Protein AF-A0A5N5JIX8-F1 (afdb_monomer)

Solvent-accessible surface area (backbone atoms only — not comparable to full-atom values): 19924 Å² total; per-residue (Å²): 133,85,75,79,60,57,42,35,39,54,63,56,72,70,54,84,68,95,42,74,67,56,50,50,50,21,52,45,36,28,36,43,41,48,26,50,55,55,33,51,27,63,76,64,30,58,65,89,82,63,55,64,84,77,45,63,86,54,27,51,76,60,56,70,36,51,67,62,54,46,55,49,38,49,72,60,37,59,76,88,52,32,64,57,42,51,52,37,61,70,44,38,70,61,28,68,69,35,56,37,15,72,34,55,67,56,73,47,51,73,30,33,20,16,33,61,75,78,65,93,82,66,90,84,59,80,46,41,83,90,76,71,42,42,35,33,23,63,56,48,74,52,72,62,84,57,44,37,35,35,36,49,31,26,70,51,31,42,54,62,56,69,35,31,47,75,47,76,44,80,36,83,87,78,72,41,79,44,69,44,76,44,68,44,96,57,29,70,60,45,52,52,48,24,52,53,42,33,28,67,65,38,55,65,49,67,74,32,67,66,62,36,48,40,32,50,42,19,18,52,46,25,42,45,65,64,39,40,34,35,80,55,97,89,40,79,77,50,58,35,44,89,88,75,38,53,64,35,54,50,44,47,39,38,74,76,70,69,42,63,96,71,73,65,74,75,73,73,79,82,84,86,87,89,81,91,83,88,83,88,84,89,84,83,89,81,89,81,87,85,85,90,86,80,87,79,85,90,88,90,83,86,89,80,92,77,94,72,91,75,81,76,83,72,54,71,73,62,53,50,68,59,49,60,73,67,70,72,77,122

Nearest PDB structures (foldseek):
  8ahd-assembly2_B  TM=5.707E-01  e=5.547E-04  Corallococcus coralloides
  8ahd-assembly1_A  TM=5.939E-01  e=1.062E-03  Corallococcus coralloides
  8bqs-assembly1_Dc  TM=1.608E-01  e=2.445E+00  Tetrahymena thermophila SB210

Foldseek 3Di:
DDDQDFAFLVVQVPDDDPDPVLVVVLLLQLLLLVLLVLLVQVVVFDDPPPPCVPPVPACPDCNVCLLVLLVQLCVAPDPVCNVLSVVLNVLVVVQQVATWGKAQQDLDRRQWGWHHADPPPDPDDQADPVVRHHGNHTRDGDDSVRIGTGRRLLNCLSLLCSQWDWDWDQDPVVRDIDIETDGDPCSVVSVVSSVVSNCVSPVCLVVDVVNVVSSPSSNSSNLCQVLQFDDDPNDRDHGDDPPPSPHSVQSNCCSVPVDRPPPPPPVPPPPDDDDDDDDDDDDDDDDDDDDDDDDDDDDDDDDDDDDDDDDPPDDPVVVVVVVVVVPPPD

Mean predicted aligned error: 13.38 Å

pLDDT: mean 76.95, std 25.5, range [24.89, 98.56]

Sequence (330 aa):
MSLTPGIPLTTFRLIPPRSAGEVHLQRANLMRDFARFLAVGWENRLPAGVDVLSDLPFRGKLGSSLRQRLEKMRDELPVRFKPVVLDVLKSLPEIEALPWVLTHGDFVSDNIMVEPPLPSSSSESYRNRSTGHWPGSLRGLIDWAESEYLPFGICLYGAEELLGQTVRTWDPTAKEEKSRFAYYPSAGDLRRLFWHEMEVAVPPLARDKELRGTVEQARLLGILLWHGFAFDDGAIDRVVEEGRDRDEVQRLDMFLFGTDERGTDERGMTERGMTGSGGGGGGEKGVGDGAKGKGKEKAAVDVSEKGKGKEREVSKGQKFLRRMSSMISL

Radius of gyration: 26.9 Å; Cα contacts (8 Å, |Δi|>4): 378; chains: 1; bounding box: 50×88×74 Å

Structure (mmCIF, N/CA/C/O backbone):
data_AF-A0A5N5JIX8-F1
#
_entry.id   AF-A0A5N5JIX8-F1
#
loop_
_atom_site.group_PDB
_atom_site.id
_atom_site.type_symbol
_atom_site.label_atom_id
_atom_site.label_alt_id
_atom_site.label_comp_id
_atom_site.label_asym_id
_atom_site.label_entity_id
_atom_site.label_seq_id
_atom_site.pdbx_PDB_ins_code
_atom_site.Cartn_x
_atom_site.Cartn_y
_atom_site.Cartn_z
_atom_site.occupancy
_atom_site.B_iso_or_equiv
_atom_site.auth_seq_id
_atom_site.auth_comp_id
_atom_site.auth_asym_id
_atom_site.auth_atom_id
_atom_site.pdbx_PDB_model_num
ATOM 1 N N . MET A 1 1 ? 2.750 25.466 -17.372 1.00 43.12 1 MET A N 1
ATOM 2 C CA . MET A 1 1 ? 2.389 24.310 -16.526 1.00 43.12 1 MET A CA 1
ATOM 3 C C . MET A 1 1 ? 3.323 23.169 -16.885 1.00 43.12 1 MET A C 1
ATOM 5 O O . MET A 1 1 ? 3.360 22.789 -18.047 1.00 43.12 1 MET A O 1
ATOM 9 N N . SER A 1 2 ? 4.1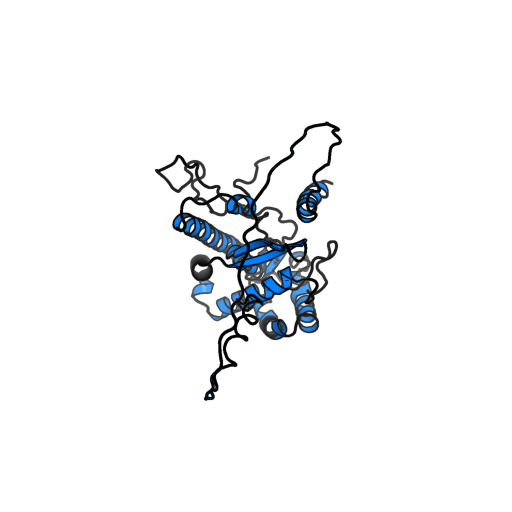46 22.709 -15.943 1.00 49.34 2 SER A N 1
ATOM 10 C CA . SER A 1 2 ? 5.001 21.534 -16.148 1.00 49.34 2 SER A CA 1
ATOM 11 C C . SER A 1 2 ? 4.127 20.291 -16.020 1.00 49.34 2 SER A C 1
ATOM 13 O O . SER A 1 2 ? 3.509 20.109 -14.977 1.00 49.34 2 SER A O 1
ATOM 15 N N . LEU A 1 3 ? 4.046 19.463 -17.062 1.00 70.69 3 LEU A N 1
ATOM 16 C CA . LEU A 1 3 ? 3.422 18.142 -16.957 1.00 70.69 3 LEU A CA 1
ATOM 17 C C . LEU A 1 3 ? 4.255 17.279 -15.999 1.00 70.69 3 LEU A C 1
ATOM 19 O O . LEU A 1 3 ? 5.487 17.341 -16.037 1.00 70.69 3 LEU A O 1
ATOM 23 N N . THR A 1 4 ? 3.602 16.484 -15.151 1.00 73.56 4 THR A N 1
ATOM 24 C CA . THR A 1 4 ? 4.296 15.470 -14.346 1.00 73.56 4 THR A CA 1
ATOM 25 C C . THR A 1 4 ? 4.996 14.495 -15.300 1.00 73.56 4 THR A C 1
ATOM 27 O O . THR A 1 4 ? 4.340 13.960 -16.197 1.00 73.56 4 THR A O 1
ATOM 30 N N . PRO A 1 5 ? 6.318 14.283 -15.177 1.00 84.31 5 PRO A N 1
ATOM 31 C CA . PRO A 1 5 ? 7.051 13.411 -16.084 1.00 84.31 5 PRO A CA 1
ATOM 32 C C . PRO A 1 5 ? 6.629 11.944 -15.922 1.00 84.31 5 PRO A C 1
ATOM 34 O O . PRO A 1 5 ? 6.294 11.498 -14.826 1.00 84.31 5 PRO A O 1
ATOM 37 N N . GLY A 1 6 ? 6.721 11.180 -17.012 1.00 90.75 6 GLY A N 1
ATOM 38 C CA . GLY A 1 6 ? 6.399 9.751 -17.050 1.00 90.75 6 GLY A CA 1
ATOM 39 C C . GLY A 1 6 ? 5.079 9.440 -17.756 1.00 90.75 6 GLY A C 1
ATOM 40 O O . GLY A 1 6 ? 4.428 10.320 -18.317 1.00 90.75 6 GLY A O 1
ATOM 41 N N . ILE A 1 7 ? 4.705 8.162 -17.744 1.00 94.00 7 ILE A N 1
ATOM 42 C CA . ILE A 1 7 ? 3.415 7.656 -18.231 1.00 94.00 7 ILE A CA 1
ATOM 43 C C . ILE A 1 7 ? 2.685 6.916 -17.100 1.00 94.00 7 ILE A C 1
ATOM 45 O O . ILE A 1 7 ? 3.364 6.371 -16.228 1.00 94.00 7 ILE A O 1
ATOM 49 N N . PRO A 1 8 ? 1.340 6.846 -17.101 1.00 95.19 8 PRO A N 1
ATOM 50 C CA . PRO A 1 8 ? 0.607 6.066 -16.105 1.00 95.19 8 PRO A CA 1
ATOM 51 C C . PRO A 1 8 ? 1.021 4.590 -16.119 1.00 95.19 8 PRO A C 1
ATOM 53 O O . PRO A 1 8 ? 1.258 4.015 -17.189 1.00 95.19 8 PRO A O 1
ATOM 56 N N . LEU A 1 9 ? 1.069 3.948 -14.952 1.00 95.19 9 LEU A N 1
ATOM 57 C CA . LEU A 1 9 ? 1.463 2.545 -14.812 1.00 95.19 9 LEU A CA 1
ATOM 58 C C . LEU A 1 9 ? 0.516 1.610 -15.576 1.00 95.19 9 LEU A C 1
ATOM 60 O O . LEU A 1 9 ? 0.966 0.606 -16.130 1.00 95.19 9 LEU A O 1
ATOM 64 N N . THR A 1 10 ? -0.771 1.945 -15.679 1.00 93.00 10 THR A N 1
ATOM 65 C CA . THR A 1 10 ? -1.717 1.236 -16.560 1.00 93.00 10 THR A CA 1
ATOM 66 C C . THR A 1 10 ? -1.258 1.235 -18.012 1.00 93.00 10 THR A C 1
ATOM 68 O O . THR A 1 10 ? -1.217 0.180 -18.639 1.00 93.00 10 THR A O 1
ATOM 71 N N . THR A 1 11 ? -0.847 2.392 -18.533 1.00 93.38 11 THR A N 1
ATOM 72 C CA . THR A 1 11 ? -0.326 2.524 -19.900 1.00 93.38 11 THR A CA 1
ATOM 73 C C . THR A 1 11 ? 0.989 1.769 -20.051 1.00 93.38 11 THR A C 1
ATOM 75 O O . THR A 1 11 ? 1.169 1.038 -21.022 1.00 93.38 11 THR A O 1
ATOM 78 N N . PHE A 1 12 ? 1.888 1.886 -19.072 1.00 93.25 12 PHE A N 1
ATOM 79 C CA . PHE A 1 12 ? 3.166 1.177 -19.066 1.00 93.25 12 PHE A CA 1
ATOM 80 C C . PHE A 1 12 ? 2.988 -0.347 -19.145 1.00 93.25 12 PHE A C 1
ATOM 82 O O . PHE A 1 12 ? 3.655 -1.003 -19.941 1.00 93.25 12 PHE A O 1
ATOM 89 N N . ARG A 1 13 ? 2.047 -0.911 -18.377 1.00 91.69 13 ARG A N 1
ATOM 90 C CA . ARG A 1 13 ? 1.748 -2.356 -18.345 1.00 91.69 13 ARG A CA 1
ATOM 91 C C . ARG A 1 13 ? 1.199 -2.903 -19.670 1.00 91.69 13 ARG A C 1
ATOM 93 O O . ARG A 1 13 ? 1.273 -4.109 -19.890 1.00 91.69 13 ARG A O 1
ATOM 100 N N . LEU A 1 14 ? 0.666 -2.049 -20.548 1.00 90.56 14 LEU A N 1
ATOM 101 C CA . LEU A 1 14 ? 0.189 -2.445 -21.879 1.00 90.56 14 LEU A CA 1
ATOM 102 C C . LEU A 1 14 ? 1.313 -2.550 -22.916 1.00 90.56 14 LEU A C 1
ATOM 104 O O . LEU A 1 14 ? 1.092 -3.111 -23.989 1.00 90.56 14 LEU A O 1
ATOM 108 N N . ILE A 1 15 ? 2.502 -2.016 -22.626 1.00 89.31 15 ILE A N 1
ATOM 109 C CA . ILE A 1 15 ? 3.629 -2.051 -23.557 1.00 89.31 15 ILE A CA 1
ATOM 110 C C . ILE A 1 15 ? 4.271 -3.444 -23.494 1.00 89.31 15 ILE A C 1
ATOM 112 O O . ILE A 1 15 ? 4.740 -3.846 -22.426 1.00 89.31 15 ILE A O 1
ATOM 116 N N . PRO A 1 16 ? 4.327 -4.196 -24.612 1.00 84.94 16 PRO A N 1
ATOM 117 C CA . PRO A 1 16 ? 4.932 -5.517 -24.614 1.00 84.94 16 PRO A CA 1
ATOM 118 C C . PRO A 1 16 ? 6.423 -5.440 -24.254 1.00 84.94 16 PRO A C 1
ATOM 120 O O . PRO A 1 16 ? 7.170 -4.689 -24.888 1.00 84.94 16 PRO A O 1
ATOM 123 N N . PRO A 1 17 ? 6.880 -6.218 -23.265 1.00 83.50 17 PRO A N 1
ATOM 124 C CA . PRO A 1 17 ? 8.290 -6.279 -22.910 1.00 83.50 17 PRO A CA 1
ATOM 125 C C . PRO A 1 17 ? 9.087 -7.065 -23.954 1.00 83.50 17 PRO A C 1
ATOM 127 O O . PRO A 1 17 ? 8.549 -7.953 -24.617 1.00 83.50 17 PRO A O 1
ATOM 130 N N . ARG A 1 18 ? 10.396 -6.813 -24.063 1.00 84.12 18 ARG A N 1
ATOM 131 C CA . ARG A 1 18 ? 11.271 -7.552 -24.992 1.00 84.12 18 ARG A CA 1
ATOM 132 C C . ARG A 1 18 ? 11.660 -8.921 -24.444 1.00 84.12 18 ARG A C 1
ATOM 134 O O . ARG A 1 18 ? 11.955 -9.833 -25.209 1.00 84.12 18 ARG A O 1
ATOM 141 N N . SER A 1 19 ? 11.704 -9.064 -23.120 1.00 87.25 19 SER A N 1
ATOM 142 C CA . SER A 1 19 ? 12.045 -10.320 -22.449 1.00 87.25 19 SER A CA 1
ATOM 143 C C . SER A 1 19 ? 11.433 -10.409 -21.052 1.00 87.25 19 SER A C 1
ATOM 145 O O . SER A 1 19 ? 11.118 -9.396 -20.429 1.00 87.25 19 SER A O 1
ATOM 147 N N . ALA A 1 20 ? 11.335 -11.627 -20.514 1.00 87.44 20 ALA A N 1
ATOM 148 C CA . ALA A 1 20 ? 10.921 -11.841 -19.127 1.00 87.44 20 ALA A CA 1
ATOM 149 C C . ALA A 1 20 ? 11.869 -11.164 -18.114 1.00 87.44 20 ALA A C 1
ATOM 151 O O . ALA A 1 20 ? 11.413 -10.648 -17.094 1.00 87.44 20 ALA A O 1
ATOM 152 N N . GLY A 1 21 ? 13.174 -11.120 -18.412 1.00 88.00 21 GLY A N 1
ATOM 153 C CA . GLY A 1 21 ? 14.167 -10.447 -17.568 1.00 88.00 21 GLY A CA 1
ATOM 154 C C . GLY A 1 21 ? 13.956 -8.934 -17.502 1.00 88.00 21 GLY A C 1
ATOM 155 O O . GLY A 1 21 ? 14.057 -8.345 -16.428 1.00 88.00 21 GLY A O 1
ATOM 156 N N . GLU A 1 22 ? 13.583 -8.312 -18.622 1.00 89.25 22 GLU A N 1
ATOM 157 C CA . GLU A 1 22 ? 13.253 -6.885 -18.666 1.00 89.25 22 GLU A CA 1
ATOM 158 C C . GLU A 1 22 ? 12.024 -6.567 -17.805 1.00 89.25 22 GLU A C 1
ATOM 160 O O . GLU A 1 22 ? 12.074 -5.646 -16.992 1.00 89.25 22 GLU A O 1
ATOM 165 N N . VAL A 1 23 ? 10.955 -7.365 -17.912 1.00 91.12 23 VAL A N 1
ATOM 166 C CA . VAL A 1 23 ? 9.754 -7.210 -17.068 1.00 91.12 23 VAL A CA 1
ATOM 167 C C . VAL A 1 23 ? 10.109 -7.276 -15.593 1.00 91.12 23 VAL A C 1
ATOM 169 O O . VAL A 1 23 ? 9.644 -6.463 -14.794 1.00 91.12 23 VAL A O 1
ATOM 172 N N . HIS A 1 24 ? 10.910 -8.276 -15.223 1.00 92.44 24 HIS A N 1
ATOM 173 C CA . HIS A 1 24 ? 11.313 -8.465 -13.842 1.00 92.44 24 HIS A CA 1
ATOM 174 C C . HIS A 1 24 ? 12.096 -7.251 -13.332 1.00 92.44 24 HIS A C 1
ATOM 176 O O . HIS A 1 24 ? 11.783 -6.735 -12.261 1.00 92.44 24 HIS A O 1
ATOM 182 N N . LEU A 1 25 ? 13.049 -6.743 -14.121 1.00 93.19 25 LEU A N 1
ATOM 183 C CA . LEU A 1 25 ? 13.835 -5.564 -13.766 1.00 93.19 25 LEU A CA 1
ATOM 184 C C . LEU A 1 25 ? 12.969 -4.304 -13.624 1.00 93.19 25 LEU A C 1
ATOM 186 O O . LEU A 1 25 ? 13.120 -3.577 -12.647 1.00 93.19 25 LEU A O 1
ATOM 190 N N . GLN A 1 26 ? 12.040 -4.065 -14.552 1.00 94.25 26 GLN A N 1
ATOM 191 C CA . GLN A 1 26 ? 11.126 -2.917 -14.508 1.00 94.25 26 GLN A CA 1
ATOM 192 C C . GLN A 1 26 ? 10.249 -2.939 -13.250 1.00 94.25 26 GLN A C 1
ATOM 194 O O . GLN A 1 26 ? 10.131 -1.932 -12.555 1.00 94.25 26 GLN A O 1
ATOM 199 N N . ARG A 1 27 ? 9.679 -4.103 -12.912 1.00 95.94 27 ARG A N 1
ATOM 200 C CA . ARG A 1 27 ? 8.894 -4.281 -11.679 1.00 95.94 27 ARG A CA 1
ATOM 201 C C . ARG A 1 27 ? 9.756 -4.115 -10.432 1.00 95.94 27 ARG A C 1
ATOM 203 O O . ARG A 1 27 ? 9.321 -3.487 -9.475 1.00 95.94 27 ARG A O 1
ATOM 210 N N . ALA A 1 28 ? 10.977 -4.645 -10.446 1.00 97.00 28 ALA A N 1
ATOM 211 C CA . ALA A 1 28 ? 11.914 -4.480 -9.344 1.00 97.00 28 ALA A CA 1
ATOM 212 C C . ALA A 1 28 ? 12.257 -3.000 -9.122 1.00 97.00 28 ALA A C 1
ATOM 214 O O . ALA A 1 28 ? 12.235 -2.550 -7.983 1.00 97.00 28 ALA A O 1
ATOM 215 N N . ASN A 1 29 ? 12.515 -2.230 -10.184 1.00 96.81 29 ASN A N 1
ATOM 216 C CA . ASN A 1 29 ? 12.755 -0.787 -10.087 1.00 96.81 29 ASN A CA 1
ATOM 217 C C . ASN A 1 29 ? 11.570 -0.063 -9.445 1.00 96.81 29 ASN A C 1
ATOM 219 O O . ASN A 1 29 ? 11.773 0.693 -8.499 1.00 96.81 29 ASN A O 1
ATOM 223 N N . LEU A 1 30 ? 10.346 -0.365 -9.888 1.00 97.31 30 LEU A N 1
ATOM 224 C CA . LEU A 1 30 ? 9.138 0.217 -9.311 1.00 97.31 30 LEU A CA 1
ATOM 225 C C . LEU A 1 30 ? 9.009 -0.087 -7.813 1.00 97.31 30 LEU A C 1
ATOM 227 O O . LEU A 1 30 ? 8.756 0.824 -7.032 1.00 97.31 30 LEU A O 1
ATOM 231 N N . MET A 1 31 ? 9.230 -1.339 -7.396 1.00 98.12 31 MET A N 1
ATOM 232 C CA . MET A 1 31 ? 9.151 -1.717 -5.978 1.00 98.12 31 MET A CA 1
ATOM 233 C C . MET A 1 31 ? 10.219 -1.027 -5.122 1.00 98.12 31 MET A C 1
ATOM 235 O O . MET A 1 31 ? 9.914 -0.605 -4.007 1.00 98.12 31 MET A O 1
ATOM 239 N N . ARG A 1 32 ? 11.455 -0.885 -5.629 1.00 98.31 32 ARG A N 1
ATOM 240 C CA . ARG A 1 32 ? 12.526 -0.153 -4.927 1.00 98.31 32 ARG A CA 1
ATOM 241 C C . ARG A 1 32 ? 12.172 1.318 -4.767 1.00 98.31 32 ARG A C 1
ATOM 243 O O . ARG A 1 32 ? 12.284 1.868 -3.675 1.00 98.31 32 ARG A O 1
ATOM 250 N N . ASP A 1 33 ? 11.744 1.952 -5.854 1.00 97.94 33 ASP A N 1
ATOM 251 C CA . ASP A 1 33 ? 11.425 3.375 -5.844 1.00 97.94 33 ASP A CA 1
ATOM 252 C C . ASP A 1 33 ? 10.177 3.654 -4.993 1.00 97.94 33 ASP A C 1
ATOM 254 O O . ASP A 1 33 ? 10.137 4.660 -4.289 1.00 97.94 33 ASP A O 1
ATOM 258 N N . PHE A 1 34 ? 9.203 2.738 -4.968 1.00 97.81 34 PHE A N 1
ATOM 259 C CA . PHE A 1 34 ? 8.038 2.828 -4.089 1.00 97.81 34 PHE A CA 1
ATOM 260 C C . PHE A 1 34 ? 8.409 2.711 -2.602 1.00 97.81 34 PHE A C 1
ATOM 262 O O . PHE A 1 34 ? 7.959 3.525 -1.798 1.00 97.81 34 PHE A O 1
ATOM 269 N N . ALA A 1 35 ? 9.282 1.766 -2.232 1.00 98.25 35 ALA A N 1
ATOM 270 C CA . ALA A 1 35 ? 9.805 1.667 -0.866 1.00 98.25 35 ALA A CA 1
ATOM 271 C C . ALA A 1 35 ? 10.506 2.966 -0.432 1.00 98.25 35 ALA A C 1
ATOM 273 O O . ALA A 1 35 ? 10.236 3.512 0.637 1.00 98.25 35 ALA A O 1
ATOM 274 N N . ARG A 1 36 ? 11.361 3.518 -1.299 1.00 97.69 36 ARG A N 1
ATOM 275 C CA . ARG A 1 36 ? 12.060 4.786 -1.037 1.00 97.69 36 ARG A CA 1
ATOM 276 C C . ARG A 1 36 ? 11.097 5.960 -0.919 1.00 97.69 36 ARG A C 1
ATOM 278 O O . ARG A 1 36 ? 11.266 6.787 -0.033 1.00 97.69 36 ARG A O 1
ATOM 285 N N . PHE A 1 37 ? 10.075 6.016 -1.768 1.00 96.62 37 PHE A N 1
ATOM 286 C CA . PHE A 1 37 ? 9.024 7.025 -1.676 1.00 96.62 37 PHE A CA 1
ATOM 287 C C . PHE A 1 37 ? 8.307 6.974 -0.316 1.00 96.62 37 PHE A C 1
ATOM 289 O O . PHE A 1 37 ? 8.151 8.006 0.332 1.00 96.62 37 PHE A O 1
ATOM 296 N N . LEU A 1 38 ? 7.935 5.785 0.166 1.00 97.06 38 LEU A N 1
ATOM 297 C CA . LEU A 1 38 ? 7.317 5.638 1.487 1.00 97.06 38 LEU A CA 1
ATOM 298 C C . LEU A 1 38 ? 8.275 6.038 2.621 1.00 97.06 38 LEU A C 1
ATOM 300 O O . LEU A 1 38 ? 7.849 6.665 3.592 1.00 97.06 38 LEU A O 1
ATOM 304 N N . ALA A 1 39 ? 9.569 5.738 2.487 1.00 97.62 39 ALA A N 1
ATOM 305 C CA . ALA A 1 39 ? 10.589 6.156 3.447 1.00 97.62 39 ALA A CA 1
ATOM 306 C C . ALA A 1 39 ? 10.731 7.687 3.542 1.00 97.62 39 ALA A C 1
ATOM 308 O O . ALA A 1 39 ? 10.927 8.204 4.640 1.00 97.62 39 ALA A O 1
ATOM 309 N N . VAL A 1 40 ? 10.528 8.433 2.448 1.00 96.62 40 VAL A N 1
ATOM 310 C CA . VAL A 1 40 ? 10.456 9.908 2.500 1.00 96.62 40 VAL A CA 1
ATOM 311 C C . VAL A 1 40 ? 9.322 10.364 3.424 1.00 96.62 40 VAL A C 1
ATOM 313 O O . VAL A 1 40 ? 9.501 11.306 4.195 1.00 96.62 40 VAL A O 1
ATOM 316 N N . GLY A 1 41 ? 8.177 9.675 3.409 1.00 94.56 41 GLY A N 1
ATOM 317 C CA . GLY A 1 41 ? 7.083 9.929 4.350 1.00 94.56 41 GLY A CA 1
ATOM 318 C C . GLY A 1 41 ? 7.516 9.745 5.806 1.00 94.56 41 GLY A C 1
ATOM 319 O O . GLY A 1 41 ? 7.222 10.592 6.643 1.00 94.56 41 GLY A O 1
ATOM 320 N N . TRP A 1 42 ? 8.281 8.690 6.106 1.00 95.94 42 TRP A N 1
ATOM 321 C CA . TRP A 1 42 ? 8.863 8.477 7.437 1.00 95.94 42 TRP A CA 1
ATOM 322 C C . TRP A 1 42 ? 9.841 9.587 7.839 1.00 95.94 42 TRP A C 1
ATOM 324 O O . TRP A 1 42 ? 9.822 10.061 8.974 1.00 95.94 42 TRP A O 1
ATOM 334 N N . GLU A 1 43 ? 10.717 10.022 6.939 1.00 95.50 43 GLU A N 1
ATOM 335 C CA . GLU A 1 43 ? 11.663 11.108 7.220 1.00 95.50 43 GLU A CA 1
ATOM 336 C C . GLU A 1 43 ? 10.946 12.428 7.526 1.00 95.50 43 GLU A C 1
ATOM 338 O O . GLU A 1 43 ? 11.372 13.159 8.419 1.00 95.50 43 GLU A O 1
ATOM 343 N N . ASN A 1 44 ? 9.819 12.673 6.854 1.00 94.00 44 ASN A N 1
ATOM 344 C CA . ASN A 1 44 ? 8.992 13.875 6.985 1.00 94.00 44 ASN A CA 1
ATOM 345 C C . ASN A 1 44 ? 7.752 13.665 7.876 1.00 94.00 44 ASN A C 1
ATOM 347 O O . ASN A 1 44 ? 6.765 14.393 7.761 1.00 94.00 44 ASN A O 1
ATOM 351 N N . ARG A 1 45 ? 7.792 12.658 8.757 1.00 92.88 45 ARG A N 1
ATOM 352 C CA . ARG A 1 45 ? 6.739 12.384 9.746 1.00 92.88 45 ARG A CA 1
ATOM 353 C C . ARG A 1 45 ? 6.520 13.580 10.673 1.00 92.88 45 ARG A C 1
ATOM 355 O O . ARG A 1 45 ? 7.452 14.342 10.944 1.00 92.88 45 ARG A O 1
ATOM 362 N N . LEU A 1 46 ? 5.309 13.707 11.212 1.00 88.38 46 LEU A N 1
ATOM 363 C CA . LEU A 1 46 ? 5.015 14.729 12.216 1.00 88.38 46 LEU A CA 1
ATOM 364 C C . LEU A 1 46 ? 5.941 14.571 13.442 1.00 88.38 46 LEU A C 1
ATOM 366 O O . LEU A 1 46 ? 6.258 13.437 13.828 1.00 88.38 46 LEU A O 1
ATOM 370 N N . PRO A 1 47 ? 6.397 15.677 14.064 1.00 78.31 47 PRO A N 1
ATOM 371 C CA . PRO A 1 47 ? 7.242 15.612 15.251 1.00 78.31 47 PRO A CA 1
ATOM 372 C C . PRO A 1 47 ? 6.575 14.845 16.397 1.00 78.31 47 PRO A C 1
ATOM 374 O O . PRO A 1 47 ? 5.374 14.967 16.636 1.00 78.31 47 PRO A O 1
ATOM 377 N N . ALA A 1 48 ? 7.375 14.085 17.148 1.00 67.19 48 ALA A N 1
ATOM 378 C CA . ALA A 1 48 ? 6.895 13.413 18.350 1.00 67.19 48 ALA A CA 1
ATOM 379 C C . ALA A 1 48 ? 6.412 14.451 19.379 1.00 67.19 48 ALA A C 1
ATOM 381 O O . ALA A 1 48 ? 7.108 15.431 19.641 1.00 67.19 48 ALA A O 1
ATOM 382 N N . GLY A 1 49 ? 5.232 14.232 19.961 1.00 58.59 49 GLY A N 1
ATOM 383 C CA . GLY A 1 49 ? 4.643 15.145 20.944 1.00 58.59 49 GLY A CA 1
ATOM 384 C C . GLY A 1 49 ? 3.814 16.289 20.355 1.00 58.59 49 GLY A C 1
ATOM 385 O O . GLY A 1 49 ? 3.250 17.055 21.132 1.00 58.59 49 GLY A O 1
ATOM 386 N N . VAL A 1 50 ? 3.670 16.386 19.022 1.00 61.91 50 VAL A N 1
ATOM 387 C CA . VAL A 1 50 ? 2.448 16.992 18.470 1.00 61.91 50 VAL A CA 1
ATOM 388 C C . VAL A 1 50 ? 1.311 16.140 19.003 1.00 61.91 50 VAL A C 1
ATOM 390 O O . VAL A 1 50 ? 1.295 14.927 18.779 1.00 61.91 50 VAL A O 1
ATOM 393 N N . ASP A 1 51 ? 0.415 16.743 19.774 1.00 59.00 51 ASP A N 1
ATOM 394 C CA . ASP A 1 51 ? -0.725 16.028 20.312 1.00 59.00 51 ASP A CA 1
ATOM 395 C C . ASP A 1 51 ? -1.728 15.805 19.179 1.00 59.00 51 ASP A C 1
ATOM 397 O O . ASP A 1 51 ? -2.718 16.510 19.023 1.00 59.00 51 ASP A O 1
ATOM 401 N N . VAL A 1 52 ? -1.437 14.804 18.346 1.00 53.03 52 VAL A N 1
ATOM 402 C CA . VAL A 1 52 ? -2.304 14.373 17.249 1.00 53.03 52 VAL A CA 1
ATOM 403 C C . VAL A 1 52 ? -3.683 13.970 17.795 1.00 53.03 52 VAL A C 1
ATOM 405 O O . VAL A 1 52 ? -4.634 13.899 17.025 1.00 53.03 52 VAL A O 1
ATOM 408 N N . LEU A 1 53 ? -3.819 13.683 19.102 1.00 52.59 53 LEU A N 1
ATOM 409 C CA . LEU A 1 53 ? -5.098 13.387 19.753 1.00 52.59 53 LEU A CA 1
ATOM 410 C C . LEU A 1 53 ? -5.908 14.652 20.097 1.00 52.59 53 LEU A C 1
ATOM 412 O O . LEU A 1 53 ? -7.135 14.558 20.100 1.00 52.59 53 LEU A O 1
ATOM 416 N N . SER A 1 54 ? -5.283 15.810 20.355 1.00 53.53 54 SER A N 1
ATOM 417 C CA . SER A 1 54 ? -5.999 17.069 20.646 1.00 53.53 54 SER A CA 1
ATOM 418 C C . SER A 1 54 ? -6.061 18.053 19.472 1.00 53.53 54 SER A C 1
ATOM 420 O O . SER A 1 54 ? -7.054 18.775 19.352 1.00 53.53 54 SER A O 1
ATOM 422 N N . ASP A 1 55 ? -5.114 18.003 18.532 1.00 53.44 55 ASP A N 1
ATOM 423 C CA . ASP A 1 55 ? -5.170 18.748 17.271 1.00 53.44 55 ASP A CA 1
ATOM 424 C C . ASP A 1 55 ? -5.882 17.922 16.183 1.00 53.44 55 ASP A C 1
ATOM 426 O O . ASP A 1 55 ? -5.298 17.403 15.225 1.00 53.44 55 ASP A O 1
ATOM 430 N N . LEU A 1 56 ? -7.212 17.878 16.313 1.00 50.06 56 LEU A N 1
ATOM 431 C CA . LEU A 1 56 ? -8.178 17.357 15.336 1.00 50.06 56 LEU A CA 1
ATOM 432 C C . LEU A 1 56 ? -7.946 17.738 13.852 1.00 50.06 56 LEU A C 1
ATOM 434 O O . LEU A 1 56 ? -8.340 16.930 13.008 1.00 50.06 56 LEU A O 1
ATOM 438 N N . PRO A 1 57 ? -7.336 18.884 13.460 1.00 56.78 57 PRO A N 1
ATOM 439 C CA . PRO A 1 57 ? -7.189 19.224 12.043 1.00 56.78 57 PRO A CA 1
ATOM 440 C C . PRO A 1 57 ? -6.325 18.246 11.236 1.00 56.78 57 PRO A C 1
ATOM 442 O O . PRO A 1 57 ? -6.469 18.194 10.017 1.00 56.78 57 PRO A O 1
ATOM 445 N N . PHE A 1 58 ? -5.429 17.484 11.879 1.00 61.38 58 PHE A N 1
ATOM 446 C CA . PHE A 1 58 ? -4.449 16.658 11.162 1.00 61.38 58 PHE A CA 1
ATOM 447 C C . PHE A 1 58 ? -4.929 15.239 10.864 1.00 61.38 58 PHE A C 1
ATOM 449 O O . PHE A 1 58 ? -4.537 14.680 9.846 1.00 61.38 58 PHE A O 1
ATOM 456 N N . ARG A 1 59 ? -5.795 14.657 11.705 1.00 68.94 59 ARG A N 1
ATOM 457 C CA . ARG A 1 59 ? -6.220 13.250 11.575 1.00 68.94 59 ARG A CA 1
ATOM 458 C C . ARG A 1 59 ? -7.165 12.967 10.409 1.00 68.94 59 ARG A C 1
ATOM 460 O O . ARG A 1 59 ? -7.568 11.822 10.276 1.00 68.94 59 ARG A O 1
ATOM 467 N N . GLY A 1 60 ? -7.576 13.998 9.667 1.00 77.19 60 GLY A N 1
ATOM 468 C CA . GLY A 1 60 ? -8.574 13.928 8.603 1.00 77.19 60 GLY A CA 1
ATOM 469 C C . GLY A 1 60 ? -9.808 13.083 8.945 1.00 77.19 60 GLY A C 1
ATOM 470 O O . GLY A 1 60 ? -10.204 12.952 10.109 1.00 77.19 60 GLY A O 1
ATOM 471 N N . LYS A 1 61 ? -10.481 12.554 7.922 1.00 84.75 61 LYS A N 1
ATOM 472 C CA . LYS A 1 61 ? -11.713 11.768 8.104 1.00 84.75 61 LYS A CA 1
ATOM 473 C C . LYS A 1 61 ? -11.401 10.306 8.405 1.00 84.75 61 LYS A C 1
ATOM 475 O O . LYS A 1 61 ? -12.144 9.663 9.149 1.00 84.75 61 LYS A O 1
ATOM 480 N N . LEU A 1 62 ? -10.345 9.760 7.813 1.00 87.19 62 LEU A N 1
ATOM 481 C CA . LEU A 1 62 ? -10.006 8.349 7.935 1.00 87.19 62 LEU A CA 1
ATOM 482 C C . LEU A 1 62 ? -9.291 8.060 9.264 1.00 87.19 62 LEU A C 1
ATOM 484 O O . LEU A 1 62 ? -9.713 7.175 10.007 1.00 87.19 62 LEU A O 1
ATOM 488 N N . GLY A 1 63 ? -8.280 8.849 9.616 1.00 86.56 63 GLY A N 1
ATOM 489 C CA . GLY A 1 63 ? -7.482 8.732 10.831 1.00 86.56 63 GLY A CA 1
ATOM 490 C C . GLY A 1 63 ? -8.289 8.976 12.104 1.00 86.56 63 GLY A C 1
ATOM 491 O O . GLY A 1 63 ? -8.016 8.361 13.133 1.00 86.56 63 GLY A O 1
ATOM 492 N N . SER A 1 64 ? -9.333 9.807 12.046 1.00 87.38 64 SER A N 1
ATOM 493 C CA . SER A 1 64 ? -10.270 10.004 13.165 1.00 87.38 64 SER A CA 1
ATOM 494 C C . SER A 1 64 ? -11.300 8.876 13.328 1.00 87.38 64 SER A C 1
ATOM 496 O O . SER A 1 64 ? -11.952 8.800 14.369 1.00 87.38 64 SER A O 1
ATOM 498 N N . SER A 1 65 ? -11.438 7.974 12.346 1.00 90.88 65 SER A N 1
ATOM 499 C CA . SER A 1 65 ? -12.466 6.920 12.328 1.00 90.88 65 SER A CA 1
ATOM 500 C C . SER A 1 65 ? -11.920 5.487 12.247 1.00 90.88 65 SER A C 1
ATOM 502 O O . SER A 1 65 ? -12.703 4.549 12.094 1.00 90.88 65 SER A O 1
ATOM 504 N N . LEU A 1 66 ? -10.604 5.278 12.411 1.00 93.06 66 LEU A N 1
ATOM 505 C CA . LEU A 1 66 ? -9.952 3.962 12.275 1.00 93.06 66 LEU A CA 1
ATOM 506 C C . LEU A 1 66 ? -10.612 2.870 13.130 1.00 93.06 66 LEU A C 1
ATOM 508 O O . LEU A 1 66 ? -10.997 1.821 12.611 1.00 93.06 66 LEU A O 1
ATOM 512 N N . ARG A 1 67 ? -10.793 3.131 14.434 1.00 95.31 67 ARG A N 1
ATOM 513 C CA . ARG A 1 67 ? -11.431 2.185 15.366 1.00 95.31 67 ARG A CA 1
ATOM 514 C C . ARG A 1 67 ? -12.853 1.843 14.940 1.00 95.31 67 ARG A C 1
ATOM 516 O O . ARG A 1 67 ? -13.188 0.669 14.836 1.00 95.31 67 ARG A O 1
ATOM 523 N N . GLN A 1 68 ? -13.665 2.863 14.666 1.00 95.06 68 GLN A N 1
ATOM 524 C CA . GLN A 1 68 ? -15.065 2.689 14.281 1.00 95.06 68 GLN A CA 1
ATOM 525 C C . GLN A 1 68 ? -15.189 1.860 12.997 1.00 95.06 68 GLN A C 1
ATOM 527 O O . GLN A 1 68 ? -16.030 0.969 12.908 1.00 95.06 68 GLN A O 1
ATOM 532 N N . ARG A 1 69 ? -14.331 2.123 12.005 1.00 94.88 69 ARG A N 1
ATOM 533 C CA . ARG A 1 69 ? -14.304 1.380 10.739 1.00 94.88 69 ARG A CA 1
ATOM 534 C C . ARG A 1 69 ? -13.921 -0.082 10.940 1.00 94.88 69 ARG A C 1
ATOM 536 O O . ARG A 1 69 ? -14.560 -0.959 10.367 1.00 94.88 69 ARG A O 1
ATOM 543 N N . LEU A 1 70 ? -12.922 -0.354 11.775 1.00 96.62 70 LEU A N 1
ATOM 544 C CA . LEU A 1 70 ? -12.535 -1.719 12.123 1.00 96.62 70 LEU A CA 1
ATOM 545 C C . LEU A 1 70 ? -13.628 -2.464 12.897 1.00 96.62 70 LEU A C 1
ATOM 547 O O . LEU A 1 70 ? -13.886 -3.630 12.614 1.00 96.62 70 LEU A O 1
ATOM 551 N N . GLU A 1 71 ? -14.290 -1.811 13.852 1.00 96.75 71 GLU A N 1
ATOM 552 C CA . GLU A 1 71 ? -15.420 -2.396 14.584 1.00 96.75 71 GLU A CA 1
ATOM 553 C C . GLU A 1 71 ? -16.583 -2.719 13.642 1.00 96.75 71 GLU A C 1
ATOM 555 O O . GLU A 1 71 ? -17.141 -3.811 13.715 1.00 96.75 71 GLU A O 1
ATOM 560 N N . LYS A 1 72 ? -16.874 -1.831 12.686 1.00 96.06 72 LYS A N 1
ATOM 561 C CA . LYS A 1 72 ? -17.861 -2.097 11.639 1.00 96.06 72 LYS A CA 1
ATOM 562 C C . LYS A 1 72 ? -17.471 -3.307 10.785 1.00 96.06 72 LYS A C 1
ATOM 564 O O . LYS A 1 72 ? -18.274 -4.215 10.594 1.00 96.06 72 LYS A O 1
ATOM 569 N N . MET A 1 73 ? -16.216 -3.379 10.337 1.00 96.44 73 MET A N 1
ATOM 570 C CA . MET A 1 73 ? -15.700 -4.528 9.583 1.00 96.44 73 MET A CA 1
ATOM 571 C C . MET A 1 73 ? -15.729 -5.833 10.389 1.00 96.44 73 MET A C 1
ATOM 573 O O . MET A 1 73 ? -16.032 -6.883 9.833 1.00 96.44 73 MET A O 1
ATOM 577 N N . ARG A 1 74 ? -15.465 -5.799 11.700 1.00 96.69 74 ARG A N 1
ATOM 578 C CA . ARG A 1 74 ? -15.570 -6.976 12.582 1.00 96.69 74 ARG A CA 1
ATOM 579 C C . ARG A 1 74 ? -16.985 -7.556 12.551 1.00 96.69 74 ARG A C 1
ATOM 581 O O . ARG A 1 74 ? -17.160 -8.780 12.577 1.00 96.69 74 ARG A O 1
ATOM 588 N N . ASP A 1 75 ? -17.982 -6.685 12.517 1.00 95.88 75 ASP A N 1
ATOM 589 C CA . ASP A 1 75 ? -19.384 -7.076 12.577 1.00 95.88 75 ASP A CA 1
ATOM 590 C C . ASP A 1 75 ? -19.882 -7.551 11.206 1.00 95.88 75 ASP A C 1
ATOM 592 O O . ASP A 1 75 ? -20.473 -8.633 11.123 1.00 95.88 75 ASP A O 1
ATOM 596 N N . GLU A 1 76 ? -19.542 -6.822 10.141 1.00 95.62 76 GLU A N 1
ATOM 597 C CA . GLU A 1 76 ? -20.142 -6.972 8.809 1.00 95.62 76 GLU A CA 1
ATOM 598 C C . GLU A 1 76 ? -19.312 -7.793 7.802 1.00 95.62 76 GLU A C 1
ATOM 600 O O . GLU A 1 76 ? -19.907 -8.408 6.918 1.00 95.62 76 GLU A O 1
ATOM 605 N N . LEU A 1 77 ? -17.975 -7.874 7.917 1.00 95.12 77 LEU A N 1
ATOM 606 C CA . LEU A 1 77 ? -17.181 -8.647 6.948 1.00 95.12 77 LEU A CA 1
ATOM 607 C C . LEU A 1 77 ? -17.493 -10.152 7.026 1.00 95.12 77 LEU A C 1
ATOM 609 O O . LEU A 1 77 ? -17.774 -10.681 8.113 1.00 95.12 77 LEU A O 1
ATOM 613 N N . PRO A 1 78 ? -17.336 -10.883 5.903 1.00 94.12 78 PRO A N 1
ATOM 614 C CA . PRO A 1 78 ? -17.381 -12.340 5.895 1.00 94.12 78 PRO A CA 1
ATOM 615 C C . PRO A 1 78 ? -16.504 -12.964 6.988 1.00 94.12 78 PRO A C 1
ATOM 617 O O . PRO A 1 78 ? -15.388 -12.514 7.262 1.00 94.12 78 PRO A O 1
ATOM 620 N N . VAL A 1 79 ? -17.005 -14.041 7.608 1.00 94.75 79 VAL A N 1
ATOM 621 C CA . VAL A 1 79 ? -16.422 -14.664 8.817 1.00 94.75 79 VAL A CA 1
ATOM 622 C C . VAL A 1 79 ? -14.930 -14.971 8.671 1.00 94.75 79 VAL A C 1
ATOM 624 O O . VAL A 1 79 ? -14.183 -14.824 9.637 1.00 94.75 79 VAL A O 1
ATOM 627 N N . ARG A 1 80 ? -14.481 -15.340 7.467 1.00 95.56 80 ARG A N 1
ATOM 628 C CA . ARG A 1 80 ? -13.077 -15.663 7.181 1.00 95.56 80 ARG A CA 1
ATOM 629 C C . ARG A 1 80 ? -12.104 -14.499 7.403 1.00 95.56 80 ARG A C 1
ATOM 631 O O . ARG A 1 80 ? -10.959 -14.751 7.758 1.00 95.56 80 ARG A O 1
ATOM 638 N N . PHE A 1 81 ? -12.547 -13.247 7.272 1.00 96.62 81 PHE A N 1
ATOM 639 C CA . PHE A 1 81 ? -11.698 -12.065 7.475 1.00 96.62 81 PHE A CA 1
ATOM 640 C C . PHE A 1 81 ? -11.651 -11.599 8.935 1.00 96.62 81 PHE A C 1
ATOM 642 O O . PHE A 1 81 ? -10.708 -10.916 9.339 1.00 96.62 81 PHE A O 1
ATOM 649 N N . LYS A 1 82 ? -12.635 -11.990 9.756 1.00 95.62 82 LYS A N 1
ATOM 650 C CA . LYS A 1 82 ? -12.771 -11.527 11.148 1.00 95.62 82 LYS A CA 1
ATOM 651 C C . LYS A 1 82 ? -11.529 -11.766 12.018 1.00 95.62 82 LYS A C 1
ATOM 653 O O . LYS A 1 82 ? -11.207 -10.861 12.785 1.00 95.62 82 LYS A O 1
ATOM 658 N N . PRO A 1 83 ? -10.796 -12.896 11.919 1.00 97.69 83 PRO A N 1
ATOM 659 C CA . PRO A 1 83 ? -9.567 -13.084 12.690 1.00 97.69 83 PRO A CA 1
ATOM 660 C C . PRO A 1 83 ? -8.525 -11.989 12.437 1.00 97.69 83 PRO A C 1
ATOM 662 O O . PRO A 1 83 ? -7.926 -11.498 13.388 1.00 97.69 83 PRO A O 1
ATOM 665 N N . VAL A 1 84 ? -8.363 -11.559 11.180 1.00 98.06 84 VAL A N 1
ATOM 666 C CA . VAL A 1 84 ? -7.425 -10.486 10.815 1.00 98.06 84 VAL A CA 1
ATOM 667 C C . VAL A 1 84 ? -7.899 -9.148 11.375 1.00 98.06 84 VAL A C 1
ATOM 669 O O . VAL A 1 84 ? -7.113 -8.420 11.969 1.00 98.06 84 VAL A O 1
ATOM 672 N N . VAL A 1 85 ? -9.194 -8.839 11.254 1.00 98.12 85 VAL A N 1
ATOM 673 C CA . VAL A 1 85 ? -9.763 -7.599 11.811 1.00 98.12 85 VAL A CA 1
ATOM 674 C C . VAL A 1 85 ? -9.571 -7.526 13.326 1.00 98.12 85 VAL A C 1
ATOM 676 O O . VAL A 1 85 ? -9.227 -6.472 13.850 1.00 98.12 85 VAL A O 1
ATOM 679 N N . LEU A 1 86 ? -9.783 -8.636 14.038 1.00 98.31 86 LEU A N 1
ATOM 680 C CA . LEU A 1 86 ? -9.608 -8.706 15.489 1.00 98.31 86 LEU A CA 1
ATOM 681 C C . LEU A 1 86 ? -8.143 -8.534 15.907 1.00 98.31 86 LEU A C 1
ATOM 683 O O . LEU A 1 86 ? -7.881 -7.858 16.902 1.00 98.31 86 LEU A O 1
ATOM 687 N N . ASP A 1 87 ? -7.205 -9.115 15.156 1.00 98.19 87 ASP A N 1
ATOM 688 C CA . ASP A 1 87 ? -5.768 -8.947 15.397 1.00 98.19 87 ASP A CA 1
ATOM 689 C C . ASP A 1 87 ? -5.345 -7.482 15.199 1.00 98.19 87 ASP A C 1
ATOM 691 O O . ASP A 1 87 ? -4.762 -6.871 16.094 1.00 98.19 87 ASP A O 1
ATOM 695 N N . VAL A 1 88 ? -5.780 -6.861 14.098 1.00 98.38 88 VAL A N 1
ATOM 696 C CA . VAL A 1 88 ? -5.521 -5.441 13.816 1.00 98.38 88 VAL A CA 1
ATOM 697 C C . VAL A 1 88 ? -6.185 -4.523 14.851 1.00 98.38 88 VAL A C 1
ATOM 699 O O . VAL A 1 88 ? -5.567 -3.561 15.300 1.00 98.38 88 VAL A O 1
ATOM 702 N N . LEU A 1 89 ? -7.417 -4.816 15.287 1.00 98.12 89 LEU A N 1
ATOM 703 C CA . LEU A 1 89 ? -8.095 -4.077 16.366 1.00 98.12 89 LEU A CA 1
ATOM 704 C C . LEU A 1 89 ? -7.319 -4.129 17.680 1.00 98.12 89 LEU A C 1
ATOM 706 O O . LEU A 1 89 ? -7.272 -3.134 18.405 1.00 98.12 89 LEU A O 1
ATOM 710 N N . LYS A 1 90 ? -6.740 -5.290 17.996 1.00 98.19 90 LYS A N 1
ATOM 711 C CA . LYS A 1 90 ? -5.928 -5.483 19.196 1.00 98.19 90 LYS A CA 1
ATOM 712 C C . LYS A 1 90 ? -4.642 -4.660 19.128 1.00 98.19 90 LYS A C 1
ATOM 714 O O . LYS A 1 90 ? -4.290 -4.067 20.138 1.00 98.19 90 LYS A O 1
ATOM 719 N N . SER A 1 91 ? -4.001 -4.601 17.961 1.00 98.12 91 SER A N 1
ATOM 720 C CA . SER A 1 91 ? -2.782 -3.817 17.713 1.00 98.12 91 SER A CA 1
ATOM 721 C C . SER A 1 91 ? -3.029 -2.336 17.406 1.00 98.12 91 SER A C 1
ATOM 723 O O . SER A 1 91 ? -2.085 -1.593 17.142 1.00 98.12 91 SER A O 1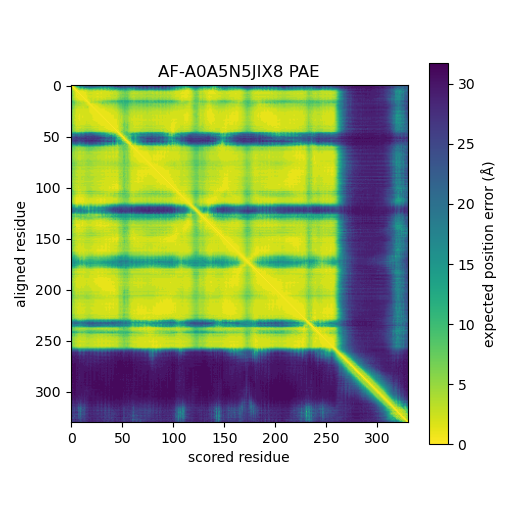
ATOM 725 N N . LEU A 1 92 ? -4.288 -1.885 17.388 1.00 97.06 92 LEU A N 1
ATOM 726 C CA . LEU A 1 92 ? -4.628 -0.517 17.006 1.00 97.06 92 LEU A CA 1
ATOM 727 C C . LEU A 1 92 ? -3.942 0.553 17.876 1.00 97.06 92 LEU A C 1
ATOM 729 O O . LEU A 1 92 ? -3.454 1.517 17.291 1.00 97.06 92 LEU A O 1
ATOM 733 N N . PRO A 1 93 ? -3.845 0.421 19.217 1.00 95.50 93 PRO A N 1
ATOM 734 C CA . PRO A 1 93 ? -3.125 1.398 20.034 1.00 95.50 93 PRO A CA 1
ATOM 735 C C . PRO A 1 93 ? -1.653 1.547 19.628 1.00 95.50 93 PRO A C 1
ATOM 737 O O . PRO A 1 93 ? -1.144 2.663 19.541 1.00 95.50 93 PRO A O 1
ATOM 740 N N . GLU A 1 94 ? -0.973 0.437 19.338 1.00 96.12 94 GLU A N 1
ATOM 741 C CA . GLU A 1 94 ? 0.416 0.436 18.884 1.00 96.12 94 GLU A CA 1
ATOM 742 C C . GLU A 1 94 ? 0.542 1.018 17.472 1.00 96.12 94 GLU A C 1
ATOM 744 O O . GLU A 1 94 ? 1.486 1.760 17.201 1.00 96.12 94 GLU A O 1
ATOM 749 N N . ILE A 1 95 ? -0.421 0.736 16.584 1.00 96.62 95 ILE A N 1
ATOM 750 C CA . ILE A 1 95 ? -0.488 1.342 15.249 1.00 96.62 95 ILE A CA 1
ATOM 751 C C . ILE A 1 95 ? -0.662 2.858 15.366 1.00 96.62 95 ILE A C 1
ATOM 753 O O . ILE A 1 95 ? 0.085 3.594 14.736 1.00 96.62 95 ILE A O 1
ATOM 757 N N . GLU A 1 96 ? -1.600 3.353 16.176 1.00 93.19 96 GLU A N 1
ATOM 758 C CA . GLU A 1 96 ? -1.832 4.796 16.350 1.00 93.19 96 GLU A CA 1
ATOM 759 C C . GLU A 1 96 ? -0.639 5.524 16.992 1.00 93.19 96 GLU A C 1
ATOM 761 O O . GLU A 1 96 ? -0.486 6.733 16.793 1.00 93.19 96 GLU A O 1
ATOM 766 N N . ALA A 1 97 ? 0.212 4.792 17.721 1.00 92.44 97 ALA A N 1
ATOM 767 C CA . ALA A 1 97 ? 1.471 5.280 18.277 1.00 92.44 97 ALA A CA 1
ATOM 768 C C . ALA A 1 97 ? 2.630 5.311 17.261 1.00 92.44 97 ALA A C 1
ATOM 770 O O . ALA A 1 97 ? 3.675 5.905 17.548 1.00 92.44 97 ALA A O 1
ATOM 771 N N . LEU A 1 98 ? 2.476 4.707 16.074 1.00 94.62 98 LEU A N 1
ATOM 772 C CA . LEU A 1 98 ? 3.443 4.877 14.991 1.00 94.62 98 LEU A CA 1
ATOM 773 C C . LEU A 1 98 ? 3.478 6.338 14.536 1.00 94.62 98 LEU A C 1
ATOM 775 O O . LEU A 1 98 ? 2.501 7.077 14.688 1.00 94.62 98 LEU A O 1
ATOM 779 N N . PRO A 1 99 ? 4.582 6.783 13.919 1.00 93.56 99 PRO A N 1
ATOM 780 C CA . PRO A 1 99 ? 4.627 8.143 13.436 1.00 93.56 99 PRO A CA 1
ATOM 781 C C . PRO A 1 99 ? 3.608 8.416 12.340 1.00 93.56 99 PRO A C 1
ATOM 783 O O . PRO A 1 99 ? 3.455 7.628 11.409 1.00 93.56 99 PRO A O 1
ATOM 786 N N . TRP A 1 100 ? 2.963 9.572 12.427 1.00 93.06 100 TRP A N 1
ATOM 787 C CA . TRP A 1 100 ? 1.976 10.004 11.451 1.00 93.06 100 TRP A CA 1
ATOM 788 C C . TRP A 1 100 ? 2.672 10.658 10.261 1.00 93.06 100 TRP A C 1
ATOM 790 O O . TRP A 1 100 ? 3.506 11.553 10.423 1.00 93.06 100 TRP A O 1
ATOM 800 N N . VAL A 1 101 ? 2.336 10.194 9.062 1.00 94.19 101 VAL A N 1
ATOM 801 C CA . VAL A 1 101 ? 2.949 10.608 7.795 1.00 94.19 101 VAL A CA 1
ATOM 802 C C . VAL A 1 101 ? 1.864 11.011 6.810 1.00 94.19 101 VAL A C 1
ATOM 804 O O . VAL A 1 101 ? 0.757 10.479 6.868 1.00 94.19 101 VAL A O 1
ATOM 807 N N . LEU A 1 102 ? 2.178 11.920 5.888 1.00 93.38 102 LEU A N 1
ATOM 808 C CA . LEU A 1 102 ? 1.273 12.222 4.782 1.00 93.38 102 LEU A CA 1
ATOM 809 C C . LEU A 1 102 ? 1.179 10.998 3.864 1.00 93.38 102 LEU A C 1
ATOM 811 O O . LEU A 1 102 ? 2.188 10.522 3.338 1.00 93.38 102 LEU A O 1
ATOM 815 N N . THR A 1 103 ? -0.033 10.493 3.676 1.00 93.12 103 THR A N 1
ATOM 816 C CA . THR A 1 103 ? -0.333 9.367 2.788 1.00 93.12 103 THR A CA 1
ATOM 817 C C . THR A 1 103 ? -1.067 9.850 1.542 1.00 93.12 103 THR A C 1
ATOM 819 O O . THR A 1 103 ? -1.684 10.910 1.562 1.00 93.12 103 THR A O 1
ATOM 822 N N . HIS A 1 104 ? -0.981 9.098 0.442 1.00 92.56 104 HIS A N 1
ATOM 823 C CA . HIS A 1 104 ? -1.627 9.478 -0.821 1.00 92.56 104 HIS A CA 1
ATOM 824 C C . HIS A 1 104 ? -3.156 9.343 -0.783 1.00 92.56 104 HIS A C 1
ATOM 826 O O . HIS A 1 104 ? -3.853 10.121 -1.421 1.00 92.56 104 HIS A O 1
ATOM 832 N N . GLY A 1 105 ? -3.670 8.340 -0.069 1.00 86.25 105 GLY A N 1
ATOM 833 C CA . GLY A 1 105 ? -5.095 8.001 -0.043 1.00 86.25 105 GLY A CA 1
ATOM 834 C C . GLY A 1 105 ? -5.500 6.988 -1.112 1.00 86.25 105 GLY A C 1
ATOM 835 O O . GLY A 1 105 ? -6.076 5.970 -0.756 1.00 86.25 105 GLY A O 1
ATOM 836 N N . ASP A 1 106 ? -5.115 7.196 -2.378 1.00 89.00 106 ASP A N 1
ATOM 837 C CA . ASP A 1 106 ? -5.597 6.379 -3.513 1.00 89.00 106 ASP A CA 1
ATOM 838 C C . ASP A 1 106 ? -4.475 5.762 -4.381 1.00 89.00 106 ASP A C 1
ATOM 840 O O . ASP A 1 106 ? -3.985 6.378 -5.335 1.00 89.00 106 ASP A O 1
ATOM 844 N N . PHE A 1 107 ? -4.035 4.541 -4.049 1.00 86.62 107 PHE A N 1
ATOM 845 C CA . PHE A 1 107 ? -2.959 3.826 -4.758 1.00 86.62 107 PHE A CA 1
ATOM 846 C C . PHE A 1 107 ? -3.458 2.923 -5.894 1.00 86.62 107 PHE A C 1
ATOM 848 O O . PHE A 1 107 ? -3.187 1.722 -5.933 1.00 86.62 107 PHE A O 1
ATOM 855 N N . VAL A 1 108 ? -4.127 3.509 -6.885 1.00 88.31 108 VAL A N 1
ATOM 856 C CA . VAL A 1 108 ? -4.460 2.817 -8.140 1.00 88.31 108 VAL A CA 1
ATOM 857 C C . VAL A 1 108 ? -3.402 3.037 -9.219 1.00 88.31 108 VAL A C 1
ATOM 859 O O . VAL A 1 108 ? -2.737 4.068 -9.287 1.00 88.31 108 VAL A O 1
ATOM 862 N N . SER A 1 109 ? -3.256 2.077 -10.137 1.00 89.50 109 SER A N 1
ATOM 863 C CA . SER A 1 109 ? -2.233 2.139 -11.195 1.00 89.50 109 SER A CA 1
ATOM 864 C C . SER A 1 109 ? -2.369 3.324 -12.162 1.00 89.50 109 SER A C 1
ATOM 866 O O . SER A 1 109 ? -1.414 3.627 -12.873 1.00 89.50 109 SER A O 1
ATOM 868 N N . ASP A 1 110 ? -3.526 3.983 -12.228 1.00 90.69 110 ASP A N 1
ATOM 869 C CA . ASP A 1 110 ? -3.693 5.202 -13.032 1.00 90.69 110 ASP A CA 1
ATOM 870 C C . ASP A 1 110 ? -3.054 6.434 -12.369 1.00 90.69 110 ASP A C 1
ATOM 872 O O . ASP A 1 110 ? -2.601 7.334 -13.075 1.00 90.69 110 ASP A O 1
ATOM 876 N N . ASN A 1 111 ? -2.914 6.427 -11.040 1.00 94.69 111 ASN A N 1
ATOM 877 C CA . ASN A 1 111 ? -2.321 7.522 -10.269 1.00 94.69 111 ASN A CA 1
ATOM 878 C C . ASN A 1 111 ? -0.791 7.418 -10.162 1.00 94.69 111 ASN A C 1
ATOM 880 O O . ASN A 1 111 ? -0.127 8.337 -9.686 1.00 94.69 111 ASN A O 1
ATOM 884 N N . ILE A 1 112 ? -0.208 6.305 -10.616 1.00 95.75 112 ILE A N 1
ATOM 885 C CA . ILE A 1 112 ? 1.227 6.028 -10.515 1.00 95.75 112 ILE A CA 1
ATOM 886 C C . ILE A 1 112 ? 1.907 6.349 -11.843 1.00 95.75 112 ILE A C 1
ATOM 888 O O . ILE A 1 112 ? 1.678 5.675 -12.847 1.00 95.75 112 ILE A O 1
ATOM 892 N N . MET A 1 113 ? 2.798 7.339 -11.840 1.00 96.31 113 MET A N 1
ATOM 893 C CA . MET A 1 113 ? 3.569 7.740 -13.017 1.00 96.31 113 MET A CA 1
ATOM 894 C C . MET A 1 113 ? 4.926 7.042 -13.021 1.00 96.31 113 MET A C 1
ATOM 896 O O . MET A 1 113 ? 5.673 7.129 -12.046 1.00 96.31 113 MET A O 1
ATOM 900 N N . VAL A 1 114 ? 5.279 6.385 -14.125 1.00 95.94 114 VAL A N 1
ATOM 901 C CA . VAL A 1 114 ? 6.536 5.636 -14.268 1.00 95.94 114 VAL A CA 1
ATOM 902 C C . VAL A 1 114 ? 7.339 6.056 -15.493 1.00 95.94 114 VAL A C 1
ATOM 904 O O . VAL A 1 114 ? 6.814 6.615 -16.459 1.00 95.94 114 VAL A O 1
ATOM 907 N N . GLU A 1 115 ? 8.642 5.787 -15.454 1.00 94.75 115 GLU A N 1
ATOM 908 C CA . GLU A 1 115 ? 9.543 6.035 -16.573 1.00 94.75 115 GLU A CA 1
ATOM 909 C C . GLU A 1 115 ? 9.182 5.094 -17.733 1.00 94.75 115 GLU A C 1
ATOM 911 O O . GLU A 1 115 ? 9.129 3.873 -17.527 1.00 94.75 115 GLU A O 1
ATOM 916 N N . PRO A 1 116 ? 8.944 5.618 -18.948 1.00 91.12 116 PRO A N 1
ATOM 917 C CA . PRO A 1 116 ? 8.540 4.796 -20.077 1.00 91.12 116 PRO A CA 1
ATOM 918 C C . PRO A 1 116 ? 9.655 3.835 -20.529 1.00 91.12 116 PRO A C 1
ATOM 920 O O . PRO A 1 116 ? 10.841 4.077 -20.280 1.00 91.12 116 PRO A O 1
ATOM 923 N N . PRO A 1 117 ? 9.303 2.754 -21.247 1.00 86.19 117 PRO A N 1
ATOM 924 C CA . PRO A 1 117 ? 10.279 1.892 -21.897 1.00 86.19 117 PRO A CA 1
ATOM 925 C C . PRO A 1 117 ? 11.085 2.654 -22.947 1.00 86.19 117 PRO A C 1
ATOM 927 O O . PRO A 1 117 ? 10.592 3.583 -23.591 1.00 86.19 117 PRO A O 1
ATOM 930 N N . LEU A 1 118 ? 12.326 2.222 -23.164 1.00 79.50 118 LEU A N 1
ATOM 931 C CA . LEU A 1 118 ? 13.155 2.795 -24.217 1.00 79.50 118 LEU A CA 1
ATOM 932 C C . LEU A 1 118 ? 12.689 2.333 -25.607 1.00 79.50 118 LEU A C 1
ATOM 934 O O . LEU A 1 118 ? 12.252 1.183 -25.753 1.00 79.50 118 LEU A O 1
ATOM 938 N N . PRO A 1 119 ? 12.845 3.175 -26.648 1.00 72.06 119 PRO A N 1
ATOM 939 C CA . PRO A 1 119 ? 12.565 2.787 -28.025 1.00 72.06 119 PRO A CA 1
ATOM 940 C C . PRO A 1 119 ? 13.326 1.517 -28.425 1.00 72.06 119 PRO A C 1
ATOM 942 O O . PRO A 1 119 ? 14.474 1.304 -28.023 1.00 72.06 119 PRO A O 1
ATOM 945 N N . SER A 1 120 ? 12.694 0.670 -29.239 1.00 61.28 120 SER A N 1
ATOM 946 C CA . SER A 1 120 ? 13.201 -0.647 -29.665 1.00 61.28 120 SER A CA 1
ATOM 947 C C . SER A 1 120 ? 14.581 -0.624 -30.337 1.00 61.28 120 SER A C 1
ATOM 949 O O . SER A 1 120 ? 15.249 -1.653 -30.364 1.00 61.28 120 SER A O 1
ATOM 951 N N . SER A 1 121 ? 15.043 0.532 -30.823 1.00 58.81 121 SER A N 1
ATOM 952 C CA . SER A 1 121 ? 16.328 0.698 -31.512 1.00 58.81 121 SER A CA 1
ATOM 953 C C . SER A 1 121 ? 17.537 0.952 -30.600 1.00 58.81 121 SER A C 1
ATOM 955 O O . SER A 1 121 ? 18.667 0.905 -31.082 1.00 58.81 121 SER A O 1
ATOM 957 N N . SER A 1 122 ? 17.361 1.227 -29.301 1.00 58.97 122 SER A N 1
ATOM 958 C CA . SER A 1 122 ? 18.493 1.548 -28.421 1.00 58.97 122 SER A CA 1
ATOM 959 C C . SER A 1 122 ? 19.092 0.285 -27.793 1.00 58.97 122 SER A C 1
ATOM 961 O O . SER A 1 122 ? 18.523 -0.274 -26.854 1.00 58.97 122 SER A O 1
ATOM 963 N N . SER A 1 123 ? 20.246 -0.150 -28.303 1.00 56.84 123 SER A N 1
ATOM 964 C CA . SER A 1 123 ? 20.981 -1.332 -27.823 1.00 56.84 123 SER A CA 1
ATOM 965 C C . SER A 1 123 ? 21.953 -1.050 -26.663 1.00 56.84 123 SER A C 1
ATOM 967 O O . SER A 1 123 ? 22.518 -1.991 -26.117 1.00 56.84 123 SER A O 1
ATOM 969 N N . GLU A 1 124 ? 22.184 0.209 -26.277 1.00 55.31 124 GLU A N 1
ATOM 970 C CA . GLU A 1 124 ? 23.409 0.557 -25.523 1.00 55.31 124 GLU A CA 1
ATOM 971 C C . GLU A 1 124 ? 23.214 1.170 -24.128 1.00 55.31 124 GLU A C 1
ATOM 973 O O . GLU A 1 124 ? 24.187 1.471 -23.447 1.00 55.31 124 GLU A O 1
ATOM 978 N N . SER A 1 125 ? 21.989 1.337 -23.634 1.00 57.28 125 SER A N 1
ATOM 979 C CA . SER A 1 125 ? 21.768 1.736 -22.236 1.00 57.28 125 SER A CA 1
ATOM 980 C C . SER A 1 125 ? 20.339 1.420 -21.847 1.00 57.28 125 SER A C 1
ATOM 982 O O . SER A 1 125 ? 19.432 1.945 -22.479 1.00 57.28 125 SER A O 1
ATOM 984 N N . TYR A 1 126 ? 20.123 0.622 -20.797 1.00 67.94 126 TYR A N 1
ATOM 985 C CA . TYR A 1 126 ? 18.781 0.440 -20.227 1.00 67.94 126 TYR A CA 1
ATOM 986 C C . TYR A 1 126 ? 18.305 1.691 -19.470 1.00 67.94 126 TYR A C 1
ATOM 988 O O . TYR A 1 126 ? 17.136 1.775 -19.119 1.00 67.94 126 TYR A O 1
ATOM 996 N N . ARG A 1 127 ? 19.181 2.674 -19.219 1.00 77.44 127 ARG A N 1
ATOM 997 C CA . ARG A 1 127 ? 18.847 3.934 -18.547 1.00 77.44 127 ARG A CA 1
ATOM 998 C C . ARG A 1 127 ? 18.470 4.969 -19.594 1.00 77.44 127 ARG A C 1
ATOM 1000 O O . ARG A 1 127 ? 19.238 5.182 -20.540 1.00 77.44 127 ARG A O 1
ATOM 1007 N N . ASN A 1 128 ? 17.338 5.639 -19.413 1.00 75.19 128 ASN A N 1
ATOM 1008 C CA . ASN A 1 128 ? 16.984 6.782 -20.234 1.00 75.19 128 ASN A CA 1
ATOM 1009 C C . ASN A 1 128 ? 18.028 7.885 -20.027 1.00 75.19 128 ASN A C 1
ATOM 1011 O O . ASN A 1 128 ? 18.215 8.377 -18.919 1.00 75.19 128 ASN A O 1
ATOM 1015 N N . ARG A 1 129 ? 18.746 8.247 -21.095 1.00 77.88 129 ARG A N 1
ATOM 1016 C CA . ARG A 1 129 ? 19.832 9.233 -21.029 1.00 77.88 129 ARG A CA 1
ATOM 1017 C C . ARG A 1 129 ? 19.331 10.652 -20.784 1.00 77.88 129 ARG A C 1
ATOM 1019 O O . ARG A 1 129 ? 20.072 11.435 -20.205 1.00 77.88 129 ARG A O 1
ATOM 1026 N N . SER A 1 130 ? 18.111 10.985 -21.210 1.00 78.94 130 SER A N 1
ATOM 1027 C CA . SER A 1 130 ? 17.571 12.332 -21.007 1.00 78.94 130 SER A CA 1
ATOM 1028 C C . SER A 1 130 ? 17.072 12.536 -19.581 1.00 78.94 130 SER A C 1
ATOM 1030 O O . SER A 1 130 ? 17.181 13.636 -19.055 1.00 78.94 130 SER A O 1
ATOM 1032 N N . THR A 1 131 ? 16.529 11.490 -18.953 1.00 81.06 131 THR A N 1
ATOM 1033 C CA . THR A 1 131 ? 15.968 11.584 -17.597 1.00 81.06 131 THR A CA 1
ATOM 1034 C C . THR A 1 131 ? 16.921 11.054 -16.530 1.00 81.06 131 THR A C 1
ATOM 1036 O O . THR A 1 131 ? 16.838 11.456 -15.378 1.00 81.06 131 THR A O 1
ATOM 1039 N N . GLY A 1 132 ? 17.838 10.154 -16.884 1.00 85.69 132 GLY A N 1
ATOM 1040 C CA . GLY A 1 132 ? 18.663 9.433 -15.925 1.00 85.69 132 GLY A CA 1
ATOM 1041 C C . GLY A 1 132 ? 17.879 8.393 -15.120 1.00 85.69 132 GLY A C 1
ATOM 1042 O O . GLY A 1 132 ? 18.355 7.988 -14.061 1.00 85.69 132 GLY A O 1
ATOM 1043 N N . HIS A 1 133 ? 16.720 7.926 -15.580 1.00 88.50 133 HIS A N 1
ATOM 1044 C CA . HIS A 1 133 ? 15.931 6.904 -14.883 1.00 88.50 133 HIS A CA 1
ATOM 1045 C C . HIS A 1 133 ? 15.871 5.595 -15.672 1.00 88.50 133 HIS A C 1
ATOM 1047 O O . HIS A 1 133 ? 16.070 5.571 -16.889 1.00 88.50 133 HIS A O 1
ATOM 1053 N N . TRP A 1 134 ? 15.656 4.486 -14.968 1.00 90.88 134 TRP A N 1
ATOM 1054 C CA . TRP A 1 134 ? 15.439 3.188 -15.600 1.00 90.88 134 TRP A CA 1
ATOM 1055 C C . TRP A 1 134 ? 13.953 3.034 -15.946 1.00 90.88 134 TRP A C 1
ATOM 1057 O O . TRP A 1 134 ? 13.117 3.509 -15.181 1.00 90.88 134 TRP A O 1
ATOM 1067 N N . PRO A 1 135 ? 13.588 2.350 -17.041 1.00 91.00 135 PRO A N 1
ATOM 1068 C CA . PRO A 1 135 ? 12.210 1.969 -17.310 1.00 91.00 135 PRO A CA 1
ATOM 1069 C C . PRO A 1 135 ? 11.556 1.303 -16.100 1.00 91.00 135 PRO A C 1
ATOM 1071 O O . PRO A 1 135 ? 12.166 0.458 -15.433 1.00 91.00 135 PRO A O 1
ATOM 1074 N N . GLY A 1 136 ? 10.317 1.699 -15.824 1.00 93.19 136 GLY A N 1
ATOM 1075 C CA . GLY A 1 136 ? 9.574 1.251 -14.649 1.00 93.19 136 GLY A CA 1
ATOM 1076 C C . GLY A 1 136 ? 9.933 1.974 -13.346 1.00 93.19 136 GLY A C 1
ATOM 1077 O O . GLY A 1 136 ? 9.271 1.725 -12.346 1.00 93.19 136 GLY A O 1
ATOM 1078 N N . SER A 1 137 ? 10.919 2.880 -13.328 1.00 95.56 137 SER A N 1
ATOM 1079 C CA . SER A 1 137 ? 11.166 3.731 -12.155 1.00 95.56 137 SER A CA 1
ATOM 1080 C C . SER A 1 137 ? 9.978 4.639 -11.861 1.00 95.56 137 SER A C 1
ATOM 1082 O O . SER A 1 137 ? 9.389 5.201 -12.786 1.00 95.56 137 SER A O 1
ATOM 1084 N N . LEU A 1 138 ? 9.669 4.837 -10.580 1.00 96.19 138 LEU A N 1
ATOM 1085 C CA . LEU A 1 138 ? 8.627 5.768 -10.146 1.00 96.19 138 LEU A CA 1
ATOM 1086 C C . LEU A 1 138 ? 9.043 7.210 -10.478 1.00 96.19 138 LEU A C 1
ATOM 1088 O O . LEU A 1 138 ? 10.167 7.634 -10.201 1.00 96.19 138 LEU A O 1
ATOM 1092 N N . ARG A 1 139 ? 8.137 7.974 -11.088 1.00 95.19 139 ARG A N 1
ATOM 1093 C CA . ARG A 1 139 ? 8.354 9.376 -11.494 1.00 95.19 139 ARG A CA 1
ATOM 1094 C C . ARG A 1 139 ? 7.472 10.353 -10.745 1.00 95.19 139 ARG A C 1
ATOM 1096 O O . ARG A 1 139 ? 7.843 11.514 -10.610 1.00 95.19 139 ARG A O 1
ATOM 1103 N N . GLY A 1 140 ? 6.347 9.880 -10.232 1.00 93.25 140 GLY A N 1
ATOM 1104 C CA . GLY A 1 140 ? 5.464 10.675 -9.402 1.00 93.25 140 GLY A CA 1
ATOM 1105 C C . GLY A 1 140 ? 4.161 9.957 -9.113 1.00 93.25 140 GLY A C 1
ATOM 1106 O O . GLY A 1 140 ? 3.873 8.904 -9.682 1.00 93.25 140 GLY A O 1
ATOM 1107 N N . LEU A 1 141 ? 3.385 10.575 -8.235 1.00 94.38 141 LEU A N 1
ATOM 1108 C CA . LEU A 1 141 ? 2.000 10.229 -7.968 1.00 94.38 141 LEU A CA 1
ATOM 1109 C C . LEU A 1 141 ? 1.142 11.450 -8.277 1.00 94.38 141 LEU A C 1
ATOM 1111 O O . LEU A 1 141 ? 1.561 12.583 -8.012 1.00 94.38 141 LEU A O 1
ATOM 1115 N N . ILE A 1 142 ? -0.022 11.216 -8.861 1.00 94.31 142 ILE A N 1
ATOM 1116 C CA . ILE A 1 142 ? -1.023 12.241 -9.154 1.00 94.31 142 ILE A CA 1
ATOM 1117 C C . ILE A 1 142 ? -2.299 11.935 -8.377 1.00 94.31 142 ILE A C 1
ATOM 1119 O O . ILE A 1 142 ? -2.481 10.813 -7.934 1.00 94.31 142 ILE A O 1
ATOM 1123 N N . ASP A 1 143 ? -3.189 12.921 -8.288 1.00 91.75 143 ASP A N 1
ATOM 1124 C CA . ASP A 1 143 ? -4.469 12.801 -7.581 1.00 91.75 143 ASP A CA 1
ATOM 1125 C C . ASP A 1 143 ? -4.339 12.619 -6.056 1.00 91.75 143 ASP A C 1
ATOM 1127 O O . ASP A 1 143 ? -4.755 11.636 -5.455 1.00 91.75 143 ASP A O 1
ATOM 1131 N N . TRP A 1 144 ? -3.761 13.636 -5.411 1.00 92.81 144 TRP A N 1
ATOM 1132 C CA . TRP A 1 144 ? -3.602 13.713 -3.953 1.00 92.81 144 TRP A CA 1
ATOM 1133 C C . TRP A 1 144 ? -4.876 14.190 -3.230 1.00 92.81 144 TRP A C 1
ATOM 1135 O O . TRP A 1 144 ? -4.797 14.661 -2.093 1.00 92.81 144 TRP A O 1
ATOM 1145 N N . ALA A 1 145 ? -6.042 14.137 -3.880 1.00 89.88 145 ALA A N 1
ATOM 1146 C CA . ALA A 1 145 ? -7.297 14.629 -3.309 1.00 89.88 145 ALA A CA 1
ATOM 1147 C C . ALA A 1 145 ? -7.695 13.876 -2.027 1.00 89.88 145 ALA A C 1
ATOM 1149 O O . ALA A 1 145 ? -8.212 14.490 -1.097 1.00 89.88 145 ALA A O 1
ATOM 1150 N N . GLU A 1 146 ? -7.369 12.582 -1.953 1.00 87.75 146 GLU A N 1
ATOM 1151 C CA . GLU A 1 146 ? -7.623 11.709 -0.797 1.00 87.75 146 GLU A CA 1
ATOM 1152 C C . GLU A 1 146 ? -6.451 11.676 0.203 1.00 87.75 146 GLU A C 1
ATOM 1154 O O . GLU A 1 146 ? -6.387 10.813 1.080 1.00 87.75 146 GLU A O 1
ATOM 1159 N N . SER A 1 147 ? -5.486 12.593 0.070 1.00 91.00 147 SER A N 1
ATOM 1160 C CA . SER A 1 147 ? -4.309 12.599 0.934 1.00 91.00 147 SER A CA 1
ATOM 1161 C C . SER A 1 147 ? -4.645 12.982 2.372 1.00 91.00 147 SER A C 1
ATOM 1163 O O . SER A 1 147 ? -5.368 13.940 2.647 1.00 91.00 147 SER A O 1
ATOM 1165 N N . GLU A 1 148 ? -4.089 12.223 3.311 1.00 90.25 148 GLU A N 1
ATOM 1166 C CA . GLU A 1 148 ? -4.371 12.385 4.732 1.00 90.25 148 GLU A CA 1
ATOM 1167 C C . GLU A 1 148 ? -3.164 11.968 5.575 1.00 90.25 148 GLU A C 1
ATOM 1169 O O . GLU A 1 148 ? -2.388 11.088 5.178 1.00 90.25 148 GLU A O 1
ATOM 1174 N N . TYR A 1 149 ? -2.989 12.583 6.748 1.00 91.62 149 TYR A N 1
ATOM 1175 C CA . TYR A 1 149 ? -2.019 12.083 7.714 1.00 91.62 149 TYR A CA 1
ATOM 1176 C C . TYR A 1 149 ? -2.563 10.831 8.386 1.00 91.62 149 TYR A C 1
ATOM 1178 O O . TYR A 1 149 ? -3.612 10.863 9.021 1.00 91.62 149 TYR A O 1
ATOM 1186 N N . LEU A 1 150 ? -1.810 9.741 8.284 1.00 93.88 150 LEU A N 1
ATOM 1187 C CA . LEU A 1 150 ? -2.141 8.461 8.897 1.00 93.88 150 LEU A CA 1
ATOM 1188 C C . LEU A 1 150 ? -0.890 7.850 9.535 1.00 93.88 150 LEU A C 1
ATOM 1190 O O . LEU A 1 150 ? 0.231 8.189 9.132 1.00 93.88 150 LEU A O 1
ATOM 1194 N N . PRO A 1 151 ? -1.049 6.924 10.495 1.00 95.00 151 PRO A N 1
ATOM 1195 C CA . PRO A 1 151 ? 0.057 6.118 10.979 1.00 95.00 151 PRO A CA 1
ATOM 1196 C C . PRO A 1 151 ? 0.867 5.482 9.846 1.00 95.00 151 PRO A C 1
ATOM 1198 O O . PRO A 1 151 ? 0.325 4.874 8.914 1.00 95.00 151 PRO A O 1
ATOM 1201 N N . PHE A 1 152 ? 2.190 5.616 9.929 1.00 96.56 152 PHE A N 1
ATOM 1202 C CA . PHE A 1 152 ? 3.111 4.984 8.998 1.00 96.56 152 PHE A CA 1
ATOM 1203 C C . PHE A 1 152 ? 2.842 3.481 8.925 1.00 96.56 152 PHE A C 1
ATOM 1205 O O . PHE A 1 152 ? 2.581 2.835 9.932 1.00 96.56 152 PHE A O 1
ATOM 1212 N N . GLY A 1 153 ? 2.905 2.907 7.728 1.00 97.06 153 GLY A N 1
ATOM 1213 C CA . GLY A 1 153 ? 2.522 1.513 7.514 1.00 97.06 153 GLY A CA 1
ATOM 1214 C C . GLY A 1 153 ? 1.150 1.359 6.863 1.00 97.06 153 GLY A C 1
ATOM 1215 O O . GLY A 1 153 ? 1.018 0.503 5.999 1.00 97.06 153 GLY A O 1
ATOM 1216 N N . ILE A 1 154 ? 0.170 2.228 7.152 1.00 96.69 154 ILE A N 1
ATOM 1217 C CA . ILE A 1 154 ? -1.173 2.115 6.545 1.00 96.69 154 ILE A CA 1
ATOM 1218 C C . ILE A 1 154 ? -1.092 2.183 5.018 1.00 96.69 154 ILE A C 1
ATOM 1220 O O . ILE A 1 154 ? -1.617 1.324 4.321 1.00 96.69 154 ILE A O 1
ATOM 1224 N N . CYS A 1 155 ? -0.322 3.127 4.487 1.00 94.81 155 CYS A N 1
ATOM 1225 C CA . CYS A 1 155 ? -0.130 3.319 3.050 1.00 94.81 155 CYS A CA 1
ATOM 1226 C C . CYS A 1 155 ? 0.605 2.159 2.331 1.00 94.81 155 CYS A C 1
ATOM 1228 O O . CYS A 1 155 ? 0.660 2.111 1.103 1.00 94.81 155 CYS A O 1
ATOM 1230 N N . LEU A 1 156 ? 1.188 1.205 3.072 1.00 96.75 156 LEU A N 1
ATOM 1231 C CA . LEU A 1 156 ? 1.949 0.095 2.485 1.00 96.75 156 LEU A CA 1
ATOM 1232 C C . LEU A 1 156 ? 1.041 -0.935 1.798 1.00 96.75 156 LEU A C 1
ATOM 1234 O O . LEU A 1 156 ? 1.566 -1.821 1.123 1.00 96.75 156 LEU A O 1
ATOM 1238 N N . TYR A 1 157 ? -0.290 -0.824 1.917 1.00 95.44 157 TYR A N 1
ATOM 1239 C CA . TYR A 1 157 ? -1.225 -1.639 1.131 1.00 95.44 157 TYR A CA 1
ATOM 1240 C C . TYR A 1 157 ? -0.953 -1.514 -0.377 1.00 95.44 157 TYR A C 1
ATOM 1242 O O . TYR A 1 157 ? -1.039 -2.507 -1.096 1.00 95.44 157 TYR A O 1
ATOM 1250 N N . GLY A 1 158 ? -0.512 -0.334 -0.841 1.00 95.00 158 GLY A N 1
ATOM 1251 C CA . GLY A 1 158 ? -0.164 -0.093 -2.242 1.00 95.00 158 GLY A CA 1
ATOM 1252 C C . GLY A 1 158 ? 0.948 -1.010 -2.762 1.00 95.00 158 GLY A C 1
ATOM 1253 O O . GLY A 1 158 ? 1.035 -1.256 -3.962 1.00 95.00 158 GLY A O 1
ATOM 1254 N N . ALA A 1 159 ? 1.769 -1.597 -1.880 1.00 96.44 159 ALA A N 1
ATOM 1255 C CA . ALA A 1 159 ? 2.739 -2.606 -2.290 1.00 96.44 159 ALA A CA 1
ATOM 1256 C C . ALA A 1 159 ? 2.043 -3.846 -2.874 1.00 96.44 159 ALA A C 1
ATOM 1258 O O . ALA A 1 159 ? 2.515 -4.377 -3.873 1.00 96.44 159 ALA A O 1
ATOM 1259 N N . GLU A 1 160 ? 0.911 -4.284 -2.315 1.00 95.31 160 GLU A N 1
ATOM 1260 C CA . GLU A 1 160 ? 0.175 -5.448 -2.825 1.00 95.31 160 GLU A CA 1
ATOM 1261 C C . GLU A 1 160 ? -0.413 -5.184 -4.219 1.00 95.31 160 GLU A C 1
ATOM 1263 O O . GLU A 1 160 ? -0.285 -6.029 -5.108 1.00 95.31 160 GLU A O 1
ATOM 1268 N N . GLU A 1 161 ? -0.897 -3.965 -4.468 1.00 94.12 161 GLU A N 1
ATOM 1269 C CA . GLU A 1 161 ? -1.353 -3.507 -5.791 1.00 94.12 161 GLU A CA 1
ATOM 1270 C C . GLU A 1 161 ? -0.231 -3.500 -6.849 1.00 94.12 161 GLU A C 1
ATOM 1272 O O . GLU A 1 161 ? -0.445 -3.752 -8.045 1.00 94.12 161 GLU A O 1
ATOM 1277 N N . LEU A 1 162 ? 1.012 -3.259 -6.426 1.00 96.38 162 LEU A N 1
ATOM 1278 C CA . LEU A 1 162 ? 2.182 -3.284 -7.305 1.00 96.38 162 LEU A CA 1
ATOM 1279 C C . LEU A 1 162 ? 2.716 -4.695 -7.577 1.00 96.38 162 LEU A C 1
ATOM 1281 O O . LEU A 1 162 ? 3.388 -4.909 -8.591 1.00 96.38 162 LEU A O 1
ATOM 1285 N N . LEU A 1 163 ? 2.393 -5.669 -6.724 1.00 96.44 163 LEU A N 1
ATOM 1286 C CA . LEU A 1 163 ? 2.833 -7.062 -6.847 1.00 96.44 163 LEU A CA 1
ATOM 1287 C C . LEU A 1 163 ? 2.000 -7.889 -7.833 1.00 96.44 163 LEU A C 1
ATOM 1289 O O . LEU A 1 163 ? 2.354 -9.035 -8.134 1.00 96.44 163 LEU A O 1
ATOM 1293 N N . GLY A 1 164 ? 0.926 -7.318 -8.368 1.00 94.50 164 GLY A N 1
ATOM 1294 C CA . GLY A 1 164 ? 0.067 -7.957 -9.352 1.00 94.50 164 GLY A CA 1
ATOM 1295 C C . GLY A 1 164 ? -0.616 -6.964 -10.277 1.00 94.50 164 GLY A C 1
ATOM 1296 O O . GLY A 1 164 ? -0.169 -5.828 -10.463 1.00 94.50 164 GLY A O 1
ATOM 1297 N N . GLN A 1 165 ? -1.672 -7.435 -10.928 1.00 92.88 165 GLN A N 1
ATOM 1298 C CA . GLN A 1 165 ? -2.557 -6.609 -11.740 1.00 92.88 165 GLN A CA 1
ATOM 1299 C C . GLN A 1 165 ? -3.933 -7.256 -11.881 1.00 92.88 165 GLN A C 1
ATOM 1301 O O . GLN A 1 165 ? -4.071 -8.482 -11.838 1.00 92.88 165 GLN A O 1
ATOM 1306 N N . THR A 1 166 ? -4.938 -6.428 -12.153 1.00 90.88 166 THR A N 1
ATOM 1307 C CA . THR A 1 166 ? -6.252 -6.899 -12.587 1.00 90.88 166 THR A CA 1
ATOM 1308 C C . THR A 1 166 ? -6.160 -7.487 -13.995 1.00 90.88 166 THR A C 1
ATOM 1310 O O . THR A 1 166 ? -5.800 -6.802 -14.953 1.00 90.88 166 THR A O 1
ATOM 1313 N N . VAL A 1 167 ? -6.505 -8.762 -14.129 1.00 89.19 167 VAL A N 1
ATOM 1314 C CA . VAL A 1 167 ? -6.677 -9.466 -15.398 1.00 89.19 167 VAL A CA 1
ATOM 1315 C C . VAL A 1 167 ? -8.159 -9.470 -15.737 1.00 89.19 167 VAL A C 1
ATOM 1317 O O . VAL A 1 167 ? -8.985 -9.885 -14.924 1.00 89.19 167 VAL A O 1
ATOM 1320 N N . ARG A 1 168 ? -8.491 -9.026 -16.949 1.00 87.31 168 ARG A N 1
ATOM 1321 C CA . ARG A 1 168 ? -9.856 -9.080 -17.468 1.00 87.31 168 ARG A CA 1
ATOM 1322 C C . ARG A 1 168 ? -9.989 -10.217 -18.466 1.00 87.31 168 ARG A C 1
ATOM 1324 O O . ARG A 1 168 ? -9.149 -10.381 -19.349 1.00 87.31 168 ARG A O 1
ATOM 1331 N N . THR A 1 169 ? -11.035 -11.008 -18.306 1.00 84.25 169 THR A N 1
ATOM 1332 C CA . THR A 1 169 ? -11.349 -12.151 -19.158 1.00 84.25 169 THR A CA 1
ATOM 1333 C C . THR A 1 169 ? -12.802 -12.068 -19.578 1.00 84.25 169 THR A C 1
ATOM 1335 O O . THR A 1 169 ? -13.681 -11.872 -18.742 1.00 84.25 169 THR A O 1
ATOM 1338 N N . TRP A 1 170 ? -13.062 -12.251 -20.866 1.00 85.88 170 TRP A N 1
ATOM 1339 C CA . TRP A 1 170 ? -14.425 -12.388 -21.359 1.00 85.88 170 TRP A CA 1
ATOM 1340 C C . TRP A 1 170 ? -14.986 -13.755 -20.960 1.00 85.88 170 TRP A C 1
ATOM 1342 O O . TRP A 1 170 ? -14.384 -14.777 -21.294 1.00 85.88 170 TRP A O 1
ATOM 1352 N N . ASP A 1 171 ? -16.130 -13.778 -20.272 1.00 80.56 171 ASP A N 1
ATOM 1353 C CA . ASP A 1 171 ? -16.893 -15.001 -20.039 1.00 80.56 171 ASP A CA 1
ATOM 1354 C C . ASP A 1 171 ? -17.970 -15.143 -21.130 1.00 80.56 171 ASP A C 1
ATOM 1356 O O . ASP A 1 171 ? -18.988 -14.442 -21.098 1.00 80.56 171 ASP A O 1
ATOM 1360 N N . PRO A 1 172 ? -17.792 -16.055 -22.105 1.00 80.06 172 PRO A N 1
ATOM 1361 C CA . PRO A 1 172 ? -18.761 -16.241 -23.178 1.00 80.06 172 PRO A CA 1
ATOM 1362 C C . PRO A 1 172 ? -20.089 -16.840 -22.697 1.00 80.06 172 PRO A C 1
ATOM 1364 O O . PRO A 1 172 ? -21.093 -16.690 -23.393 1.00 80.06 172 PRO A O 1
ATOM 1367 N N . THR A 1 173 ? -20.115 -17.504 -21.536 1.00 83.31 173 THR A N 1
ATOM 1368 C CA . THR A 1 173 ? -21.319 -18.148 -20.992 1.00 83.31 173 THR A CA 1
ATOM 1369 C C . THR A 1 173 ? -22.215 -17.146 -20.271 1.00 83.31 173 THR A C 1
ATOM 1371 O O . THR A 1 173 ? -23.420 -17.114 -20.518 1.00 83.31 173 THR A O 1
ATOM 1374 N N . ALA A 1 174 ? -21.622 -16.270 -19.459 1.00 80.56 174 ALA A N 1
ATOM 1375 C CA . ALA A 1 174 ? -22.328 -15.202 -18.756 1.00 80.56 174 ALA A CA 1
ATOM 1376 C C . ALA A 1 174 ? -22.484 -13.921 -19.602 1.00 80.56 174 ALA A C 1
ATOM 1378 O O . ALA A 1 174 ? -23.235 -13.024 -19.229 1.00 80.56 174 ALA A O 1
ATOM 1379 N N . LYS A 1 175 ? -21.818 -13.849 -20.768 1.00 84.19 175 LYS A N 1
ATOM 1380 C CA . LYS A 1 175 ? -21.766 -12.665 -21.649 1.00 84.19 175 LYS A CA 1
ATOM 1381 C C . LYS A 1 175 ? -21.333 -11.402 -20.899 1.00 84.19 175 LYS A C 1
ATOM 1383 O O . LYS A 1 175 ? -21.825 -10.307 -21.175 1.00 84.19 175 LYS A O 1
ATOM 1388 N N . GLU A 1 176 ? -20.407 -11.566 -19.965 1.00 83.38 176 GLU A N 1
ATOM 1389 C CA . GLU A 1 176 ? -19.895 -10.496 -19.118 1.00 83.38 176 GLU A CA 1
ATOM 1390 C C . GLU A 1 176 ? -18.364 -10.509 -19.092 1.00 83.38 176 GLU A C 1
ATOM 1392 O O . GLU A 1 176 ? -17.713 -11.543 -19.271 1.00 83.38 176 GLU A O 1
ATOM 1397 N N . GLU A 1 177 ? -17.774 -9.334 -18.885 1.00 80.62 177 GLU A N 1
ATOM 1398 C CA . GLU A 1 177 ? -16.344 -9.208 -18.627 1.00 80.62 177 GLU A CA 1
ATOM 1399 C C . GLU A 1 177 ? -16.098 -9.498 -17.145 1.00 80.62 177 GLU A C 1
ATOM 1401 O O . GLU A 1 177 ? -16.593 -8.784 -16.276 1.00 80.62 177 GLU A O 1
ATOM 1406 N N . LYS A 1 178 ? -15.329 -10.549 -16.859 1.00 83.62 178 LYS A N 1
ATOM 1407 C CA . LYS A 1 178 ? -14.881 -10.872 -15.506 1.00 83.62 178 LYS A CA 1
ATOM 1408 C C . LYS A 1 178 ? -13.520 -10.249 -15.256 1.00 83.62 178 LYS A C 1
ATOM 1410 O O . LYS A 1 178 ? -12.621 -10.326 -16.090 1.00 83.62 178 LYS A O 1
ATOM 1415 N N . SER A 1 179 ? -13.380 -9.650 -14.088 1.00 86.44 179 SER A N 1
ATOM 1416 C CA . SER A 1 179 ? -12.178 -8.996 -13.590 1.00 86.44 179 SER A CA 1
ATOM 1417 C C . SER A 1 179 ? -11.658 -9.815 -12.405 1.00 86.44 179 SER A C 1
ATOM 1419 O O . SER A 1 179 ? -12.443 -10.371 -11.643 1.00 86.44 179 SER A O 1
ATOM 1421 N N . ARG A 1 180 ? -10.338 -10.001 -12.298 1.00 89.56 180 ARG A N 1
ATOM 1422 C CA . ARG A 1 180 ? -9.711 -10.600 -11.108 1.00 89.56 180 ARG A CA 1
ATOM 1423 C C . ARG A 1 180 ? -8.328 -10.029 -10.887 1.00 89.56 180 ARG A C 1
ATOM 1425 O O . ARG A 1 180 ? -7.586 -9.856 -11.855 1.00 89.56 180 ARG A O 1
ATOM 1432 N N . PHE A 1 181 ? -7.933 -9.810 -9.644 1.00 93.12 181 PHE A N 1
ATOM 1433 C CA . PHE A 1 181 ? -6.546 -9.501 -9.340 1.00 93.12 181 PHE A CA 1
ATOM 1434 C C . PHE A 1 181 ? -5.701 -10.779 -9.339 1.00 93.12 181 PHE A C 1
ATOM 1436 O O . PHE A 1 181 ? -6.096 -11.797 -8.772 1.00 93.12 181 PHE A O 1
ATOM 1443 N N . ALA A 1 182 ? -4.526 -10.736 -9.964 1.00 93.50 182 ALA A N 1
ATOM 1444 C CA . ALA A 1 182 ? -3.561 -11.827 -9.914 1.00 93.50 182 ALA A CA 1
ATOM 1445 C C . ALA A 1 182 ? -2.156 -11.292 -9.631 1.00 93.50 182 ALA A C 1
ATOM 1447 O O . ALA A 1 182 ? -1.678 -10.376 -10.308 1.00 93.50 182 ALA A O 1
ATOM 1448 N N . TYR A 1 183 ? -1.474 -11.906 -8.663 1.00 95.56 183 TYR A N 1
ATOM 1449 C CA . TYR A 1 183 ? -0.057 -11.651 -8.426 1.00 95.56 183 TYR A CA 1
ATOM 1450 C C . TYR A 1 183 ? 0.796 -12.098 -9.610 1.00 95.56 183 TYR A C 1
ATOM 1452 O O . TYR A 1 183 ? 0.501 -13.077 -10.300 1.00 95.56 183 TYR A O 1
ATOM 1460 N N . TYR A 1 184 ? 1.913 -11.405 -9.813 1.00 94.12 184 TYR A N 1
ATOM 1461 C CA . TYR A 1 184 ? 2.933 -11.870 -10.739 1.00 94.12 184 TYR A CA 1
ATOM 1462 C C . TYR A 1 184 ? 3.615 -13.140 -10.212 1.00 94.12 184 TYR A C 1
ATOM 1464 O O . TYR A 1 184 ? 3.776 -13.284 -8.999 1.00 94.12 184 TYR A O 1
ATOM 1472 N N . PRO A 1 185 ? 4.144 -14.010 -11.095 1.00 93.81 185 PRO A N 1
ATOM 1473 C CA . PRO A 1 185 ? 4.940 -15.163 -10.668 1.00 93.81 185 PRO A CA 1
ATOM 1474 C C . PRO A 1 185 ? 6.112 -14.792 -9.743 1.00 93.81 185 PRO A C 1
ATOM 1476 O O . PRO A 1 185 ? 6.470 -15.552 -8.853 1.00 93.81 185 PRO A O 1
ATOM 1479 N N . SER A 1 186 ? 6.679 -13.593 -9.914 1.00 94.81 186 SER A N 1
ATOM 1480 C CA . SER A 1 186 ? 7.778 -13.064 -9.098 1.00 94.81 186 SER A CA 1
ATOM 1481 C C . SER A 1 186 ? 7.327 -12.256 -7.873 1.00 94.81 186 SER A C 1
ATOM 1483 O O . SER A 1 186 ? 8.148 -11.558 -7.284 1.00 94.81 186 SER A O 1
ATOM 1485 N N . ALA A 1 187 ? 6.044 -12.274 -7.494 1.00 96.31 187 ALA A N 1
ATOM 1486 C CA . ALA A 1 187 ? 5.529 -11.441 -6.402 1.00 96.31 187 ALA A CA 1
ATOM 1487 C C . ALA A 1 187 ? 6.237 -11.712 -5.065 1.00 96.31 187 ALA A C 1
ATOM 1489 O O . ALA A 1 187 ? 6.531 -10.779 -4.325 1.00 96.31 187 ALA A O 1
ATOM 1490 N N . GLY A 1 188 ? 6.583 -12.971 -4.776 1.00 96.56 188 GLY A N 1
ATOM 1491 C CA . GLY A 1 188 ? 7.354 -13.316 -3.579 1.00 96.56 188 GLY A CA 1
ATOM 1492 C C . GLY A 1 188 ? 8.723 -12.628 -3.535 1.00 96.56 188 GLY A C 1
ATOM 1493 O O . GLY A 1 188 ? 9.097 -12.067 -2.507 1.00 96.56 188 GLY A O 1
ATOM 1494 N N . ASP A 1 189 ? 9.450 -12.630 -4.654 1.00 97.25 189 ASP A N 1
ATOM 1495 C CA . ASP A 1 189 ? 10.776 -12.008 -4.765 1.00 97.25 189 ASP A CA 1
ATOM 1496 C C . ASP A 1 189 ? 10.683 -10.484 -4.675 1.00 97.25 189 ASP A C 1
ATOM 1498 O O . ASP A 1 189 ? 11.453 -9.846 -3.959 1.00 97.25 189 ASP A O 1
ATOM 1502 N N . LEU A 1 190 ? 9.694 -9.906 -5.357 1.00 98.31 190 LEU A N 1
ATOM 1503 C CA . LEU A 1 190 ? 9.427 -8.471 -5.351 1.00 98.31 190 LEU A CA 1
ATOM 1504 C C . LEU A 1 190 ? 9.020 -7.969 -3.958 1.00 98.31 190 LEU A C 1
ATOM 1506 O O . LEU A 1 190 ? 9.468 -6.903 -3.546 1.00 98.31 190 LEU A O 1
ATOM 1510 N N . ARG A 1 191 ? 8.237 -8.749 -3.201 1.00 98.00 191 ARG A N 1
ATOM 1511 C CA . ARG A 1 191 ? 7.867 -8.416 -1.818 1.00 98.00 191 ARG A CA 1
ATOM 1512 C C . ARG A 1 191 ? 9.079 -8.443 -0.887 1.00 98.00 191 ARG A C 1
ATOM 1514 O O . ARG A 1 191 ? 9.228 -7.550 -0.059 1.00 98.00 191 ARG A O 1
ATOM 1521 N N . ARG A 1 192 ? 9.976 -9.428 -1.039 1.00 98.25 192 ARG A N 1
ATOM 1522 C CA . ARG A 1 192 ? 11.240 -9.463 -0.279 1.00 98.25 192 ARG A CA 1
ATOM 1523 C C . ARG A 1 192 ? 12.135 -8.276 -0.619 1.00 98.25 192 ARG A C 1
ATOM 1525 O O . ARG A 1 192 ? 12.699 -7.673 0.285 1.00 98.25 192 ARG A O 1
ATOM 1532 N N . LEU A 1 193 ? 12.227 -7.916 -1.900 1.00 98.56 193 LEU A N 1
ATOM 1533 C CA . LEU A 1 193 ? 12.971 -6.738 -2.343 1.00 98.56 193 LEU A CA 1
ATOM 1534 C C . LEU A 1 193 ? 12.406 -5.447 -1.739 1.00 98.56 193 LEU A C 1
ATOM 1536 O O . LEU A 1 193 ? 13.172 -4.628 -1.246 1.00 98.56 193 LEU A O 1
ATOM 1540 N N . PHE A 1 194 ? 11.083 -5.280 -1.756 1.00 98.56 194 PHE A N 1
ATOM 1541 C CA . PHE A 1 194 ? 10.417 -4.129 -1.152 1.00 98.56 194 PHE A CA 1
ATOM 1542 C C . PHE A 1 194 ? 10.783 -3.973 0.325 1.00 98.56 194 PHE A C 1
ATOM 1544 O O . PHE A 1 194 ? 11.251 -2.913 0.731 1.00 98.56 194 PHE A O 1
ATOM 1551 N N . TRP A 1 195 ? 10.628 -5.037 1.118 1.00 98.25 195 TRP A N 1
ATOM 1552 C CA . TRP A 1 195 ? 10.942 -4.981 2.546 1.00 98.25 195 TRP A CA 1
ATOM 1553 C C . TRP A 1 195 ? 12.426 -4.761 2.818 1.00 98.25 195 TRP A C 1
ATOM 1555 O O . TRP A 1 195 ? 12.763 -3.980 3.701 1.00 98.25 195 TRP A O 1
ATOM 1565 N N . HIS A 1 196 ? 13.304 -5.368 2.018 1.00 98.50 196 HIS A N 1
ATOM 1566 C CA . HIS A 1 196 ? 14.735 -5.108 2.104 1.00 98.50 196 HIS A CA 1
ATOM 1567 C C . HIS A 1 196 ? 15.061 -3.622 1.881 1.00 98.50 196 HIS A C 1
ATOM 1569 O O . HIS A 1 196 ? 15.793 -3.028 2.666 1.00 98.50 196 HIS A O 1
ATOM 1575 N N . GLU A 1 197 ? 14.495 -2.992 0.849 1.00 98.56 197 GLU A N 1
ATOM 1576 C CA . GLU A 1 197 ? 14.718 -1.562 0.588 1.00 98.56 197 GLU A CA 1
ATOM 1577 C C . GLU A 1 197 ? 14.097 -0.673 1.672 1.00 98.56 197 GLU A C 1
ATOM 1579 O O . GLU A 1 197 ? 14.706 0.325 2.049 1.00 98.56 197 GLU A O 1
ATOM 1584 N N . MET A 1 198 ? 12.932 -1.042 2.217 1.00 98.12 198 MET A N 1
ATOM 1585 C CA . MET A 1 198 ? 12.326 -0.346 3.360 1.00 98.12 198 MET A CA 1
ATOM 1586 C C . MET A 1 198 ? 13.224 -0.398 4.598 1.00 98.12 198 MET A C 1
ATOM 1588 O O . MET A 1 198 ? 13.390 0.609 5.272 1.00 98.12 198 MET A O 1
ATOM 1592 N N . GLU A 1 199 ? 13.822 -1.549 4.897 1.00 98.12 199 GLU A N 1
ATOM 1593 C CA . GLU A 1 199 ? 14.733 -1.736 6.032 1.00 98.12 199 GLU A CA 1
ATOM 1594 C C . GLU A 1 199 ? 16.049 -0.967 5.858 1.00 98.12 199 GLU A C 1
ATOM 1596 O O . GLU A 1 199 ? 16.599 -0.450 6.831 1.00 98.12 199 GLU A O 1
ATOM 1601 N N . VAL A 1 200 ? 16.532 -0.842 4.619 1.00 98.19 200 VAL A N 1
ATOM 1602 C CA . VAL A 1 200 ? 17.690 -0.002 4.282 1.00 98.19 200 VAL A CA 1
ATOM 1603 C C . VAL A 1 200 ? 17.353 1.486 4.424 1.00 98.19 200 VAL A C 1
ATOM 1605 O O . VAL A 1 200 ? 18.133 2.232 5.015 1.00 98.19 200 VAL A O 1
ATOM 1608 N N . ALA A 1 201 ? 16.206 1.923 3.898 1.00 97.94 201 ALA A N 1
ATOM 1609 C CA . ALA A 1 201 ? 15.799 3.329 3.886 1.00 97.94 201 ALA A CA 1
ATOM 1610 C C . ALA A 1 201 ? 15.253 3.816 5.240 1.00 97.94 201 ALA A C 1
ATOM 1612 O O . ALA A 1 201 ? 15.385 4.988 5.580 1.00 97.94 201 ALA A O 1
ATOM 1613 N N . VAL A 1 202 ? 14.694 2.915 6.049 1.00 97.69 202 VAL A N 1
ATOM 1614 C CA . VAL A 1 202 ? 14.202 3.177 7.405 1.00 97.69 202 VAL A CA 1
A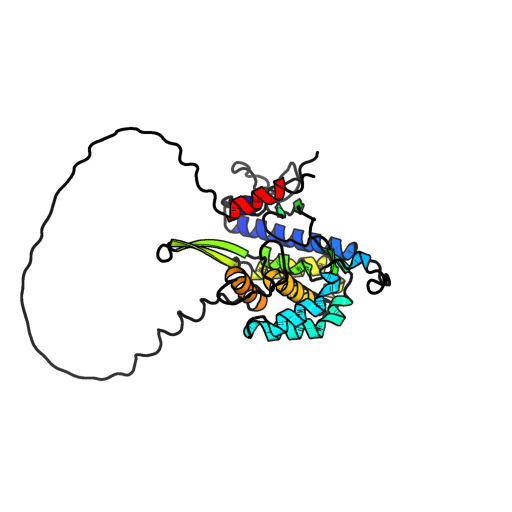TOM 1615 C C . VAL A 1 202 ? 14.913 2.226 8.379 1.00 97.69 202 VAL A C 1
ATOM 1617 O O . VAL A 1 202 ? 14.325 1.246 8.843 1.00 97.69 202 VAL A O 1
ATOM 1620 N N . PRO A 1 203 ? 16.179 2.515 8.754 1.00 97.31 203 PRO A N 1
ATOM 1621 C CA . PRO A 1 203 ? 17.002 1.613 9.561 1.00 97.31 203 PRO A CA 1
ATOM 1622 C C . PRO A 1 203 ? 16.397 1.126 10.890 1.00 97.31 203 PRO A C 1
ATOM 1624 O O . PRO A 1 203 ? 16.746 0.022 11.315 1.00 97.31 203 PRO A O 1
ATOM 1627 N N . PRO A 1 204 ? 15.520 1.881 11.591 1.00 97.62 204 PRO A N 1
ATOM 1628 C CA . PRO A 1 204 ? 14.802 1.349 12.749 1.00 97.62 204 PRO A CA 1
ATOM 1629 C C . PRO A 1 204 ? 14.015 0.064 12.459 1.00 97.62 204 PRO A C 1
ATOM 1631 O O . PRO A 1 204 ? 14.028 -0.824 13.302 1.00 97.62 204 PRO A O 1
ATOM 1634 N N . LEU A 1 205 ? 13.423 -0.088 11.267 1.00 97.31 205 LEU A N 1
ATOM 1635 C CA . LEU A 1 205 ? 12.657 -1.288 10.897 1.00 97.31 205 LEU A CA 1
ATOM 1636 C C . LEU A 1 205 ? 13.522 -2.554 10.845 1.00 97.31 205 LEU A C 1
ATOM 1638 O O . LEU A 1 205 ? 13.026 -3.645 11.098 1.00 97.31 205 LEU A O 1
ATOM 1642 N N . ALA A 1 206 ? 14.815 -2.419 10.540 1.00 96.94 206 ALA A N 1
ATOM 1643 C CA . ALA A 1 206 ? 15.748 -3.544 10.519 1.00 96.94 206 ALA A CA 1
ATOM 1644 C C . ALA A 1 206 ? 16.209 -3.964 11.928 1.00 96.94 206 ALA A C 1
ATOM 1646 O O . ALA A 1 206 ? 16.597 -5.110 12.148 1.00 96.94 206 ALA A O 1
ATOM 1647 N N . ARG A 1 207 ? 16.229 -3.018 12.877 1.00 97.31 207 ARG A N 1
ATOM 1648 C CA . ARG A 1 207 ? 16.787 -3.213 14.228 1.00 97.31 207 ARG A CA 1
ATOM 1649 C C . ARG A 1 207 ? 15.733 -3.577 15.263 1.00 97.31 207 ARG A C 1
ATOM 1651 O O . ARG A 1 207 ? 16.036 -4.308 16.200 1.00 97.31 207 ARG A O 1
ATOM 1658 N N . ASP A 1 208 ? 14.530 -3.049 15.097 1.00 97.75 208 ASP A N 1
ATOM 1659 C CA . ASP A 1 208 ? 13.426 -3.201 16.029 1.00 97.75 208 ASP A CA 1
ATOM 1660 C C . ASP A 1 208 ? 12.339 -4.082 15.404 1.00 97.75 208 ASP A C 1
ATOM 1662 O O . ASP A 1 208 ? 11.579 -3.663 14.527 1.00 97.75 208 ASP A O 1
ATOM 1666 N N . LYS A 1 209 ? 12.296 -5.340 15.856 1.00 96.62 209 LYS A N 1
ATOM 1667 C CA . LYS A 1 209 ? 11.332 -6.333 15.371 1.00 96.62 209 LYS A CA 1
ATOM 1668 C C . LYS A 1 209 ? 9.904 -6.023 15.807 1.00 96.62 209 LYS A C 1
ATOM 1670 O O . LYS A 1 209 ? 8.982 -6.384 15.081 1.00 96.62 209 LYS A O 1
ATOM 1675 N N . GLU A 1 210 ? 9.720 -5.385 16.960 1.00 97.88 210 GLU A N 1
ATOM 1676 C CA . GLU A 1 210 ? 8.392 -5.012 17.446 1.00 97.88 210 GLU A CA 1
ATOM 1677 C C . GLU A 1 210 ? 7.846 -3.877 16.586 1.00 97.88 210 GLU A C 1
ATOM 1679 O O . GLU A 1 210 ? 6.772 -4.023 16.009 1.00 97.88 210 GLU A O 1
ATOM 1684 N N . LEU A 1 211 ? 8.642 -2.825 16.361 1.00 98.00 211 LEU A N 1
ATOM 1685 C CA . LEU A 1 211 ? 8.301 -1.751 15.424 1.00 98.00 211 LEU A CA 1
ATOM 1686 C C . LEU A 1 211 ? 7.989 -2.300 14.027 1.00 98.00 211 LEU A C 1
ATOM 1688 O O . LEU A 1 211 ? 6.983 -1.930 13.419 1.00 98.00 211 LEU A O 1
ATOM 1692 N N . ARG A 1 212 ? 8.838 -3.198 13.512 1.00 98.12 212 ARG A N 1
ATOM 1693 C CA . ARG A 1 212 ? 8.631 -3.845 12.211 1.00 98.12 212 ARG A CA 1
ATOM 1694 C C . ARG A 1 212 ? 7.304 -4.598 12.161 1.00 98.12 212 ARG A C 1
ATOM 1696 O O . ARG A 1 212 ? 6.618 -4.490 11.146 1.00 98.12 212 ARG A O 1
ATOM 1703 N N . GLY A 1 213 ? 6.955 -5.319 13.228 1.00 98.31 213 GLY A N 1
ATOM 1704 C CA . GLY A 1 213 ? 5.688 -6.035 13.378 1.00 98.31 213 GLY A CA 1
ATOM 1705 C C . GLY A 1 213 ? 4.481 -5.096 13.434 1.00 98.31 213 GLY A C 1
ATOM 1706 O O . GLY A 1 213 ? 3.506 -5.319 12.721 1.00 98.31 213 GLY A O 1
ATOM 1707 N N . THR A 1 214 ? 4.566 -3.993 14.179 1.00 98.56 214 THR A N 1
ATOM 1708 C CA . THR A 1 214 ? 3.507 -2.971 14.226 1.00 98.56 214 THR A CA 1
ATOM 1709 C C . THR A 1 214 ? 3.286 -2.328 12.856 1.00 98.56 214 THR A C 1
ATOM 1711 O O . THR A 1 214 ? 2.146 -2.113 12.449 1.00 98.56 214 THR A O 1
ATOM 1714 N N . VAL A 1 215 ? 4.352 -2.094 12.081 1.00 98.50 215 VAL A N 1
ATOM 1715 C CA . VAL A 1 215 ? 4.241 -1.611 10.693 1.00 98.50 215 VAL A CA 1
ATOM 1716 C C . VAL A 1 215 ? 3.580 -2.648 9.772 1.00 98.50 215 VAL A C 1
ATOM 1718 O O . VAL A 1 215 ? 2.853 -2.262 8.856 1.00 98.50 215 VAL A O 1
ATOM 1721 N N . GLU A 1 216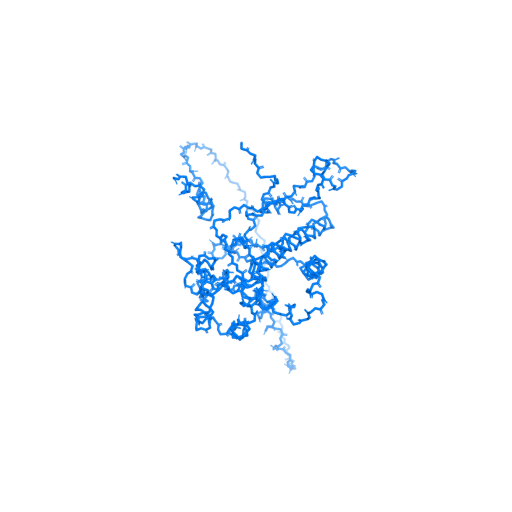 ? 3.758 -3.957 10.003 1.00 98.25 216 GLU A N 1
ATOM 1722 C CA . GLU A 1 216 ? 2.986 -4.980 9.269 1.00 98.25 216 GLU A CA 1
ATOM 1723 C C . GLU A 1 216 ? 1.510 -4.947 9.620 1.00 98.25 216 GLU A C 1
ATOM 1725 O O . GLU A 1 216 ? 0.682 -5.027 8.716 1.00 98.25 216 GLU A O 1
ATOM 1730 N N . GLN A 1 217 ? 1.181 -4.791 10.900 1.00 98.56 217 GLN A N 1
ATOM 1731 C CA . GLN A 1 217 ? -0.203 -4.659 11.347 1.00 98.56 217 GLN A CA 1
ATOM 1732 C C . GLN A 1 217 ? -0.856 -3.403 10.758 1.00 98.56 217 GLN A C 1
ATOM 1734 O O . GLN A 1 217 ? -1.979 -3.459 10.259 1.00 98.56 217 GLN A O 1
ATOM 1739 N N . ALA A 1 218 ? -0.119 -2.292 10.685 1.00 98.31 218 ALA A N 1
ATOM 1740 C CA . ALA A 1 218 ? -0.562 -1.092 9.985 1.00 98.31 218 ALA A CA 1
ATOM 1741 C C . ALA A 1 218 ? -0.768 -1.338 8.476 1.00 98.31 218 ALA A C 1
ATOM 1743 O O . ALA A 1 218 ? -1.756 -0.871 7.915 1.00 98.31 218 ALA A O 1
ATOM 1744 N N . ARG A 1 219 ? 0.091 -2.125 7.810 1.00 98.06 219 ARG A N 1
ATOM 1745 C CA . ARG A 1 219 ? -0.130 -2.528 6.406 1.00 98.06 219 ARG A CA 1
ATOM 1746 C C . ARG A 1 219 ? -1.427 -3.325 6.242 1.00 98.06 219 ARG A C 1
ATOM 1748 O O . ARG A 1 219 ? -2.169 -3.075 5.294 1.00 98.06 219 ARG A O 1
ATOM 1755 N N . LEU A 1 220 ? -1.704 -4.270 7.144 1.00 98.38 220 LEU A N 1
ATOM 1756 C CA . LEU A 1 220 ? -2.956 -5.036 7.137 1.00 98.38 220 LEU A CA 1
ATOM 1757 C C . LEU A 1 220 ? -4.167 -4.125 7.355 1.00 98.38 220 LEU A C 1
ATOM 1759 O O . LEU A 1 220 ? -5.162 -4.263 6.646 1.00 98.38 220 LEU A O 1
ATOM 1763 N N . LEU A 1 221 ? -4.059 -3.150 8.262 1.00 98.19 221 LEU A N 1
ATOM 1764 C CA . LEU A 1 221 ? -5.073 -2.114 8.434 1.00 98.19 221 LEU A CA 1
ATOM 1765 C C . LEU A 1 221 ? -5.331 -1.360 7.124 1.00 98.19 221 LEU A C 1
ATOM 1767 O O . LEU A 1 221 ? -6.483 -1.198 6.743 1.00 98.19 221 LEU A O 1
ATOM 1771 N N . GLY A 1 222 ? -4.286 -0.953 6.401 1.00 96.94 222 GLY A N 1
ATOM 1772 C CA . GLY A 1 222 ? -4.430 -0.314 5.091 1.00 96.94 222 GLY A CA 1
ATOM 1773 C C . GLY A 1 222 ? -5.197 -1.162 4.076 1.00 96.94 222 GLY A C 1
ATOM 1774 O O . GLY A 1 222 ? -6.108 -0.655 3.428 1.00 96.94 222 GLY A O 1
ATOM 1775 N N . ILE A 1 223 ? -4.884 -2.460 3.989 1.00 97.12 223 ILE A N 1
ATOM 1776 C CA . ILE A 1 223 ? -5.596 -3.410 3.115 1.00 97.12 223 ILE A CA 1
ATOM 1777 C C . ILE A 1 223 ? -7.081 -3.482 3.492 1.00 97.12 223 ILE A C 1
ATOM 1779 O O . ILE A 1 223 ? -7.941 -3.402 2.617 1.00 97.12 223 ILE A O 1
ATOM 1783 N N . LEU A 1 224 ? -7.385 -3.606 4.789 1.00 97.31 224 LEU A N 1
ATOM 1784 C CA . LEU A 1 224 ? -8.760 -3.658 5.290 1.00 97.31 224 LEU A CA 1
ATOM 1785 C C . LEU A 1 224 ? -9.520 -2.358 5.016 1.00 97.31 224 LEU A C 1
ATOM 1787 O O . LEU A 1 224 ? -10.670 -2.402 4.606 1.00 97.31 224 LEU A O 1
ATOM 1791 N N . LEU A 1 225 ? -8.905 -1.194 5.217 1.00 94.38 225 LEU A N 1
ATOM 1792 C CA . LEU A 1 225 ? -9.574 0.085 4.969 1.00 94.38 225 LEU A CA 1
ATOM 1793 C C . LEU A 1 225 ? -9.878 0.298 3.486 1.00 94.38 225 LEU A C 1
ATOM 1795 O O . LEU A 1 225 ? -10.931 0.843 3.168 1.00 94.38 225 LEU A O 1
ATOM 1799 N N . TRP A 1 226 ? -8.975 -0.131 2.603 1.00 92.19 226 TRP A N 1
ATOM 1800 C CA . TRP A 1 226 ? -9.108 0.091 1.168 1.00 92.19 226 TRP A CA 1
ATOM 1801 C C . TRP A 1 226 ? -10.059 -0.903 0.490 1.00 92.19 226 TRP A C 1
ATOM 1803 O O . TRP A 1 226 ? -10.892 -0.497 -0.310 1.00 92.19 226 TRP A O 1
ATOM 1813 N N . HIS A 1 227 ? -9.985 -2.190 0.845 1.00 93.44 227 HIS A N 1
ATOM 1814 C CA . HIS A 1 227 ? -10.789 -3.247 0.210 1.00 93.44 227 HIS A CA 1
ATOM 1815 C C . HIS A 1 227 ? -11.931 -3.775 1.085 1.00 93.44 227 HIS A C 1
ATOM 1817 O O . HIS A 1 227 ? -12.754 -4.562 0.631 1.00 93.44 227 HIS A O 1
ATOM 1823 N N . GLY A 1 228 ? -11.987 -3.391 2.361 1.00 94.12 228 GLY A N 1
ATOM 1824 C CA . GLY A 1 228 ? -13.053 -3.788 3.284 1.00 94.12 228 GLY A CA 1
ATOM 1825 C C . GLY A 1 228 ? -14.301 -2.916 3.192 1.00 94.12 228 GLY A C 1
ATOM 1826 O O . GLY A 1 228 ? -15.332 -3.288 3.751 1.00 94.12 228 GLY A O 1
ATOM 1827 N N . PHE A 1 229 ? -14.238 -1.796 2.471 1.00 91.38 229 PHE A N 1
ATOM 1828 C CA . PHE A 1 229 ? -15.378 -0.926 2.206 1.00 91.38 229 PHE A CA 1
ATOM 1829 C C . PHE A 1 229 ? -15.688 -0.874 0.714 1.00 91.38 229 PHE A C 1
ATOM 1831 O O . PHE A 1 229 ? -14.794 -0.746 -0.117 1.00 91.38 229 PHE A O 1
ATOM 1838 N N . ALA A 1 230 ? -16.971 -0.957 0.385 1.00 85.44 230 ALA A N 1
ATOM 1839 C CA . ALA A 1 230 ? -17.445 -0.776 -0.970 1.00 85.44 230 ALA A CA 1
ATOM 1840 C C . ALA A 1 230 ? -17.578 0.716 -1.292 1.00 85.44 230 ALA A C 1
ATOM 1842 O O . ALA A 1 230 ? -17.947 1.526 -0.439 1.00 85.44 230 ALA A O 1
ATOM 1843 N N . PHE A 1 231 ? -17.317 1.060 -2.551 1.00 70.00 231 PHE A N 1
ATOM 1844 C CA . PHE A 1 231 ? -17.601 2.382 -3.089 1.00 70.00 231 PHE A CA 1
ATOM 1845 C C . PHE A 1 231 ? -19.003 2.384 -3.703 1.00 70.00 231 PHE A C 1
ATOM 1847 O O . PHE A 1 231 ? -19.204 1.862 -4.802 1.00 70.00 231 PHE A O 1
ATOM 1854 N N . ASP A 1 232 ? -19.970 2.981 -3.010 1.00 70.50 232 ASP A N 1
ATOM 1855 C CA . ASP A 1 232 ? -21.331 3.156 -3.519 1.00 70.50 232 ASP A CA 1
ATOM 1856 C C . ASP A 1 232 ? -21.609 4.651 -3.726 1.00 70.50 232 ASP A C 1
ATOM 1858 O O . ASP A 1 232 ? -21.611 5.432 -2.778 1.00 70.50 232 ASP A O 1
ATOM 1862 N N . ASP A 1 233 ? -21.829 5.063 -4.979 1.00 56.47 233 ASP A N 1
ATOM 1863 C CA . ASP A 1 233 ? -22.283 6.415 -5.355 1.00 56.47 233 ASP A CA 1
ATOM 1864 C C . ASP A 1 233 ? -21.498 7.593 -4.726 1.00 56.47 233 ASP A C 1
ATOM 1866 O O . ASP A 1 233 ? -22.042 8.676 -4.509 1.00 56.47 233 ASP A O 1
ATOM 1870 N N . GLY A 1 234 ? -20.195 7.417 -4.471 1.00 58.22 234 GLY A N 1
ATOM 1871 C CA . GLY A 1 234 ? -19.335 8.451 -3.879 1.00 58.22 234 GLY A CA 1
ATOM 1872 C C . GLY A 1 234 ? -19.154 8.359 -2.362 1.00 58.22 234 GLY A C 1
ATOM 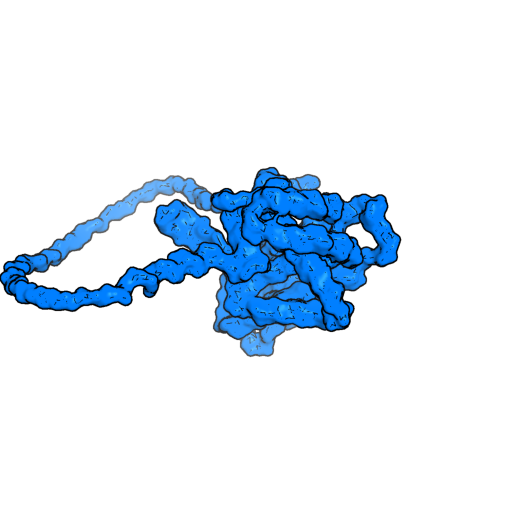1873 O O . GLY A 1 234 ? -18.446 9.192 -1.798 1.00 58.22 234 GLY A O 1
ATOM 1874 N N . ALA A 1 235 ? -19.753 7.366 -1.701 1.00 65.00 235 ALA A N 1
ATOM 1875 C CA . ALA A 1 235 ? -19.565 7.084 -0.282 1.00 65.00 235 ALA A CA 1
ATOM 1876 C C . ALA A 1 235 ? -18.754 5.791 -0.067 1.00 65.00 235 ALA A C 1
ATOM 1878 O O . ALA A 1 235 ? -18.997 4.772 -0.711 1.00 65.00 235 ALA A O 1
ATOM 1879 N N . ILE A 1 236 ? -17.784 5.850 0.857 1.00 66.44 236 ILE A N 1
ATOM 1880 C CA . ILE A 1 236 ? -16.972 4.711 1.330 1.00 66.44 236 ILE A CA 1
ATOM 1881 C C . ILE A 1 236 ? -17.329 4.451 2.795 1.00 66.44 236 ILE A C 1
ATOM 1883 O O . ILE A 1 236 ? -16.574 4.757 3.731 1.00 66.44 236 ILE A O 1
ATOM 1887 N N . ASP A 1 237 ? -18.547 3.974 3.009 1.00 77.56 237 ASP A N 1
ATOM 1888 C CA . ASP A 1 237 ? -19.107 3.749 4.337 1.00 77.56 237 ASP A CA 1
ATOM 1889 C C . ASP A 1 237 ? -19.686 2.344 4.519 1.00 77.56 237 ASP A C 1
ATOM 1891 O O . ASP A 1 237 ? -19.683 1.858 5.651 1.00 77.56 237 ASP A O 1
ATOM 1895 N N . ARG A 1 238 ? -20.121 1.653 3.460 1.00 90.38 238 ARG A N 1
ATOM 1896 C CA . ARG A 1 238 ? -20.618 0.269 3.533 1.00 90.38 238 ARG A CA 1
ATOM 1897 C C . ARG A 1 238 ? -19.479 -0.751 3.495 1.00 90.38 238 ARG A C 1
ATOM 1899 O O . ARG A 1 238 ? -18.579 -0.639 2.671 1.00 90.38 238 ARG A O 1
ATOM 1906 N N . VAL A 1 239 ? -19.530 -1.761 4.363 1.00 92.88 239 VAL A N 1
ATOM 1907 C CA . VAL A 1 239 ? -18.581 -2.884 4.335 1.00 92.88 239 VAL A CA 1
ATOM 1908 C C . VAL A 1 239 ? -18.878 -3.792 3.138 1.00 92.88 239 VAL A C 1
ATOM 1910 O O . VAL A 1 239 ? -20.036 -3.970 2.761 1.00 92.88 239 VAL A O 1
ATOM 1913 N N . VAL A 1 240 ? -17.838 -4.348 2.519 1.00 92.56 240 VAL A N 1
ATOM 1914 C CA . VAL A 1 240 ? -17.998 -5.235 1.357 1.00 92.56 240 VAL A CA 1
ATOM 1915 C C . VAL A 1 240 ? -18.784 -6.501 1.701 1.00 92.56 240 VAL A C 1
ATOM 1917 O O . VAL A 1 240 ? -18.597 -7.117 2.752 1.00 92.56 240 VAL A O 1
ATOM 1920 N N . GLU A 1 241 ? -19.651 -6.908 0.779 1.00 88.75 241 GLU A N 1
ATOM 1921 C CA . GLU A 1 241 ? -20.566 -8.035 0.922 1.00 88.75 241 GLU A CA 1
ATOM 1922 C C . GLU A 1 241 ? -20.253 -9.134 -0.099 1.00 88.75 241 GLU A C 1
ATOM 1924 O O . GLU A 1 241 ? -20.078 -8.893 -1.301 1.00 88.75 241 GLU A O 1
ATOM 1929 N N . GLU A 1 242 ? -20.242 -10.381 0.372 1.00 86.75 242 GLU A N 1
ATOM 1930 C CA . GLU A 1 242 ? -20.038 -11.551 -0.478 1.00 86.75 242 GLU A CA 1
ATOM 1931 C C . GLU A 1 242 ? -21.150 -11.675 -1.533 1.00 86.75 242 GLU A C 1
ATOM 1933 O O . GLU A 1 242 ? -22.334 -11.466 -1.273 1.00 86.75 242 GLU A O 1
ATOM 1938 N N . GLY A 1 243 ? -20.763 -11.987 -2.770 1.00 85.12 243 GLY A N 1
ATOM 1939 C CA . GLY A 1 243 ? -21.682 -12.084 -3.906 1.00 85.12 243 GLY A CA 1
ATOM 1940 C C . GLY A 1 243 ? -21.991 -10.755 -4.606 1.00 85.12 243 GLY A C 1
ATOM 1941 O O . GLY A 1 243 ? -22.205 -10.795 -5.824 1.00 85.12 243 GLY A O 1
ATOM 1942 N N . ARG A 1 244 ? -21.943 -9.615 -3.896 1.00 87.25 244 ARG A N 1
ATOM 1943 C CA . ARG A 1 244 ? -22.134 -8.258 -4.445 1.00 87.25 244 ARG A CA 1
ATOM 1944 C C . ARG A 1 244 ? -20.808 -7.599 -4.824 1.00 87.25 244 ARG A C 1
ATOM 1946 O O . ARG A 1 244 ? -20.640 -7.210 -5.976 1.00 87.25 244 ARG A O 1
ATOM 1953 N N . ASP A 1 245 ? -19.854 -7.550 -3.900 1.00 89.62 245 ASP A N 1
ATOM 1954 C CA . ASP A 1 245 ? -18.582 -6.829 -4.055 1.00 89.62 245 ASP A CA 1
ATOM 1955 C C . ASP A 1 245 ? -17.437 -7.798 -4.389 1.00 89.62 245 ASP A C 1
ATOM 1957 O O . ASP A 1 245 ? -16.389 -7.833 -3.745 1.00 89.62 245 ASP A O 1
ATOM 1961 N N . ARG A 1 246 ? -17.666 -8.647 -5.400 1.00 88.44 246 ARG A N 1
ATOM 1962 C CA . ARG A 1 246 ? -16.812 -9.809 -5.712 1.00 88.44 246 ARG A CA 1
ATOM 1963 C C . ARG A 1 246 ? -15.344 -9.447 -5.929 1.00 88.44 246 ARG A C 1
ATOM 1965 O O . ARG A 1 246 ? -14.475 -10.196 -5.499 1.00 88.44 246 ARG A O 1
ATOM 1972 N N . ASP A 1 247 ? -15.079 -8.322 -6.583 1.00 88.81 247 ASP A N 1
ATOM 1973 C CA . ASP A 1 247 ? -13.720 -7.879 -6.898 1.00 88.81 247 ASP A CA 1
ATOM 1974 C C . ASP A 1 247 ? -12.945 -7.467 -5.633 1.00 88.81 247 ASP A C 1
ATOM 1976 O O . ASP A 1 247 ? -11.766 -7.791 -5.508 1.00 88.81 247 ASP A O 1
ATOM 1980 N N . GLU A 1 248 ? -13.595 -6.796 -4.680 1.00 91.81 248 GLU A N 1
ATOM 1981 C CA . GLU A 1 248 ? -12.959 -6.377 -3.424 1.00 91.81 248 GLU A CA 1
ATOM 1982 C C . GLU A 1 248 ? -12.772 -7.550 -2.465 1.00 91.81 248 GLU A C 1
ATOM 1984 O O . GLU A 1 248 ? -11.696 -7.736 -1.897 1.00 91.81 248 GLU A O 1
ATOM 1989 N N . VAL A 1 249 ? -13.780 -8.418 -2.374 1.00 93.69 249 VAL A N 1
ATOM 1990 C CA . VAL A 1 249 ? -13.698 -9.662 -1.605 1.00 93.69 249 VAL A CA 1
ATOM 1991 C C . VAL A 1 249 ? -12.560 -10.551 -2.128 1.00 93.69 249 VAL A C 1
ATOM 1993 O O . VAL A 1 249 ? -11.731 -11.018 -1.347 1.00 93.69 249 VAL A O 1
ATOM 1996 N N . GLN A 1 250 ? -12.436 -10.699 -3.453 1.00 93.81 250 GLN A N 1
ATOM 1997 C CA . GLN A 1 250 ? -11.346 -11.455 -4.071 1.00 93.81 250 GLN A CA 1
ATOM 1998 C C . GLN A 1 250 ? -9.967 -10.839 -3.794 1.00 93.81 250 GLN A C 1
ATOM 2000 O O . GLN A 1 250 ? -8.993 -11.576 -3.618 1.00 93.81 250 GLN A O 1
ATOM 2005 N N . ARG A 1 251 ? -9.858 -9.505 -3.731 1.00 94.25 251 ARG A N 1
ATOM 2006 C CA . ARG A 1 251 ? -8.613 -8.837 -3.324 1.00 94.25 251 ARG A CA 1
ATOM 2007 C C . ARG A 1 251 ? -8.287 -9.082 -1.860 1.00 94.25 251 ARG A C 1
ATOM 2009 O O . ARG A 1 251 ? -7.138 -9.399 -1.570 1.00 94.25 251 ARG A O 1
ATOM 2016 N N . LEU A 1 252 ? -9.264 -9.013 -0.955 1.00 96.00 252 LEU A N 1
ATOM 2017 C CA . LEU A 1 252 ? -9.051 -9.327 0.460 1.00 96.00 252 LEU A CA 1
ATOM 2018 C C . LEU A 1 252 ? -8.518 -10.752 0.647 1.00 96.00 252 LEU A C 1
ATOM 2020 O O . LEU A 1 252 ? -7.520 -10.935 1.345 1.00 96.00 252 LEU A O 1
ATOM 2024 N N . ASP A 1 253 ? -9.105 -11.749 -0.021 1.00 95.38 253 ASP A N 1
ATOM 2025 C CA . ASP A 1 253 ? -8.622 -13.136 0.046 1.00 95.38 253 ASP A CA 1
ATOM 2026 C C . ASP A 1 253 ? -7.175 -13.265 -0.456 1.00 95.38 253 ASP A C 1
ATOM 2028 O O . ASP A 1 253 ? -6.313 -13.877 0.187 1.00 95.38 253 ASP A O 1
ATOM 2032 N N . MET A 1 254 ? -6.865 -12.612 -1.576 1.00 94.25 254 MET A N 1
ATOM 2033 C CA . MET A 1 254 ? -5.519 -12.612 -2.145 1.00 94.25 254 MET A CA 1
ATOM 2034 C C . MET A 1 254 ? -4.499 -11.868 -1.272 1.00 94.25 254 MET A C 1
ATOM 2036 O O . MET A 1 254 ? -3.343 -12.291 -1.181 1.00 94.25 254 MET A O 1
ATOM 2040 N N . PHE A 1 255 ? -4.876 -10.748 -0.659 1.00 95.69 255 PHE A N 1
ATOM 2041 C CA . PHE A 1 255 ? -3.949 -9.849 0.039 1.00 95.69 255 PHE A CA 1
ATOM 2042 C C . PHE A 1 255 ? -3.700 -10.288 1.479 1.00 95.69 255 PHE A C 1
ATOM 2044 O O . PHE A 1 255 ? -2.585 -10.129 1.982 1.00 95.69 255 PHE A O 1
ATOM 2051 N N . LEU A 1 256 ? -4.705 -10.885 2.121 1.00 96.00 256 LEU A N 1
ATOM 2052 C CA . LEU A 1 256 ? -4.615 -11.357 3.499 1.00 96.00 256 LEU A CA 1
ATOM 2053 C C . LEU A 1 256 ? -4.153 -12.816 3.594 1.00 96.00 256 LEU A C 1
ATOM 2055 O O . LEU A 1 256 ? -3.419 -13.153 4.522 1.00 96.00 256 LEU A O 1
ATOM 2059 N N . PHE A 1 257 ? -4.534 -13.672 2.638 1.00 94.44 257 PHE A N 1
ATOM 2060 C CA . PHE A 1 257 ? -4.284 -15.119 2.721 1.00 94.44 257 PHE A CA 1
ATOM 2061 C C . PHE A 1 257 ? -3.476 -15.690 1.551 1.00 94.44 257 PHE A C 1
ATOM 2063 O O . PHE A 1 257 ? -2.982 -16.814 1.636 1.00 94.44 257 PHE A O 1
ATOM 2070 N N . GLY A 1 258 ? -3.303 -14.936 0.460 1.00 86.44 258 GLY A N 1
ATOM 2071 C CA . GLY A 1 258 ? -2.607 -15.423 -0.734 1.00 86.44 258 GLY A CA 1
ATOM 2072 C C . GLY A 1 258 ? -3.393 -16.479 -1.516 1.00 86.44 258 GLY A C 1
ATOM 2073 O O . GLY A 1 258 ? -2.799 -17.221 -2.300 1.00 86.44 258 GLY A O 1
ATOM 2074 N N . THR A 1 259 ? -4.707 -16.569 -1.301 1.00 75.19 259 THR A N 1
ATOM 2075 C CA . THR A 1 259 ? -5.590 -17.555 -1.931 1.00 75.19 259 THR A CA 1
ATOM 2076 C C . THR A 1 259 ? -6.498 -16.898 -2.966 1.00 75.19 259 THR A C 1
ATOM 2078 O O . THR A 1 259 ? -7.151 -15.905 -2.668 1.00 75.19 259 THR A O 1
ATOM 2081 N N . ASP A 1 260 ? -6.585 -17.484 -4.163 1.00 61.69 260 ASP A N 1
ATOM 2082 C CA . ASP A 1 260 ? -7.680 -17.221 -5.110 1.00 61.69 260 ASP A CA 1
ATOM 2083 C C . ASP A 1 260 ? -8.782 -18.237 -4.771 1.00 61.69 260 ASP A C 1
ATOM 2085 O O . ASP A 1 260 ? -8.494 -19.439 -4.737 1.00 61.69 260 ASP A O 1
ATOM 2089 N N . GLU A 1 261 ? -10.021 -17.803 -4.515 1.00 51.12 261 GLU A N 1
ATOM 2090 C CA . GLU A 1 261 ? -11.163 -18.662 -4.121 1.00 51.12 261 GLU A CA 1
ATOM 2091 C C . GLU A 1 261 ? -11.538 -19.746 -5.160 1.00 51.12 261 GLU A C 1
ATOM 2093 O O . GLU A 1 261 ? -12.502 -20.483 -5.003 1.00 51.12 261 GLU A O 1
ATOM 2098 N N . ARG A 1 262 ? -10.742 -19.926 -6.217 1.00 46.94 262 ARG A N 1
ATOM 2099 C CA . ARG A 1 262 ? -10.843 -21.041 -7.170 1.00 46.94 262 ARG A CA 1
ATOM 2100 C C . ARG A 1 262 ? -9.886 -22.206 -6.902 1.00 46.94 262 ARG A C 1
ATOM 2102 O O . ARG A 1 262 ? -9.851 -23.156 -7.676 1.00 46.94 262 ARG A O 1
ATOM 2109 N N . GLY A 1 263 ? -9.111 -22.171 -5.817 1.00 36.88 263 GLY A N 1
ATOM 2110 C CA . GLY A 1 263 ? -8.167 -23.2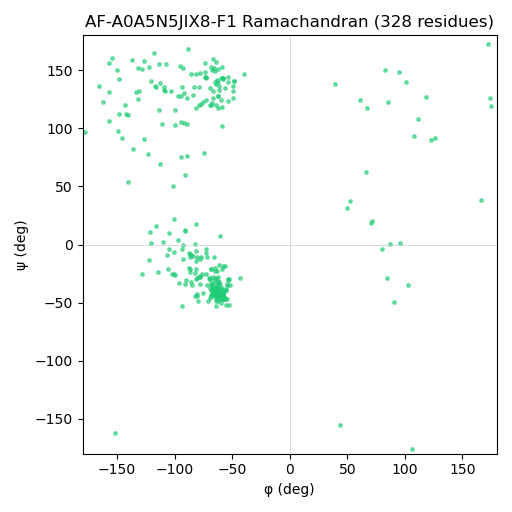39 -5.461 1.00 36.88 263 GLY A CA 1
ATOM 2111 C C . GLY A 1 263 ? -8.781 -24.500 -4.833 1.00 36.88 263 GLY A C 1
ATOM 2112 O O . GLY A 1 263 ? -8.063 -25.498 -4.685 1.00 36.88 263 GLY A O 1
ATOM 2113 N N . THR A 1 264 ? -10.063 -24.463 -4.457 1.00 37.06 264 THR A N 1
ATOM 2114 C CA . THR A 1 264 ? -10.759 -25.531 -3.713 1.00 37.06 264 THR A CA 1
ATOM 2115 C C . THR A 1 264 ? -11.730 -26.370 -4.546 1.00 37.06 264 THR A C 1
ATOM 2117 O O . THR A 1 264 ? -11.956 -27.521 -4.182 1.00 37.06 264 THR A O 1
ATOM 2120 N N . ASP A 1 265 ? -12.220 -25.885 -5.690 1.00 38.28 265 ASP A N 1
ATOM 2121 C CA . ASP A 1 265 ? -13.251 -26.607 -6.459 1.00 38.28 265 ASP A CA 1
ATOM 2122 C C . ASP A 1 265 ? -12.695 -27.652 -7.444 1.00 38.28 265 ASP A C 1
ATOM 2124 O O . ASP A 1 265 ? -13.385 -28.612 -7.778 1.00 38.28 265 ASP A O 1
ATOM 2128 N N . GLU A 1 266 ? -11.425 -27.558 -7.857 1.00 36.19 266 GLU A N 1
ATOM 2129 C CA . GLU A 1 266 ? -10.834 -28.530 -8.800 1.00 36.19 266 GLU A CA 1
ATOM 2130 C C . GLU A 1 266 ? -10.114 -29.710 -8.120 1.00 36.19 266 GLU A C 1
ATOM 2132 O O . GLU A 1 266 ? -9.825 -30.717 -8.764 1.00 36.19 266 GLU A O 1
ATOM 2137 N N . ARG A 1 267 ? -9.857 -29.644 -6.805 1.00 34.75 267 ARG A N 1
ATOM 2138 C CA . ARG A 1 267 ? -9.160 -30.714 -6.056 1.00 34.75 267 ARG A CA 1
ATOM 2139 C C . ARG A 1 267 ? -10.085 -31.750 -5.402 1.00 34.75 267 ARG A C 1
ATOM 2141 O O . ARG A 1 267 ? -9.593 -32.704 -4.808 1.00 34.75 267 ARG A O 1
ATOM 2148 N N . GLY A 1 268 ? -11.404 -31.608 -5.546 1.00 30.42 268 GLY A N 1
ATOM 2149 C CA . GLY A 1 268 ? -12.402 -32.514 -4.959 1.00 30.42 268 GLY A CA 1
ATOM 2150 C C . GLY A 1 268 ? -12.892 -33.659 -5.858 1.00 30.42 268 GLY A C 1
ATOM 2151 O O . GLY A 1 268 ? -13.677 -34.482 -5.391 1.00 30.42 268 GLY A O 1
ATOM 2152 N N . MET A 1 269 ? -12.466 -33.738 -7.128 1.00 34.44 269 MET A N 1
ATOM 2153 C CA . MET A 1 269 ? -13.060 -34.665 -8.112 1.00 34.44 269 MET A CA 1
ATOM 2154 C C . MET A 1 269 ? -12.190 -35.852 -8.556 1.00 34.44 269 MET A C 1
ATOM 2156 O O . MET A 1 269 ? -12.658 -36.660 -9.354 1.00 34.44 269 MET A O 1
ATOM 2160 N N . THR A 1 270 ? -10.978 -36.042 -8.021 1.00 34.22 270 THR A N 1
ATOM 2161 C CA . THR A 1 270 ? -10.080 -37.139 -8.459 1.00 34.22 270 THR A CA 1
ATOM 2162 C C . THR A 1 270 ? -9.746 -38.205 -7.414 1.00 34.22 270 THR A C 1
ATOM 2164 O O . THR A 1 270 ? -8.845 -38.999 -7.654 1.00 34.22 270 THR A O 1
ATOM 2167 N N . GLU A 1 271 ? -10.480 -38.317 -6.303 1.00 32.59 271 GLU A N 1
ATOM 2168 C CA . GLU A 1 271 ? -10.276 -39.420 -5.340 1.00 32.59 271 GLU A CA 1
ATOM 2169 C C . GLU A 1 271 ? -11.587 -39.983 -4.763 1.00 32.59 271 GLU A C 1
ATOM 2171 O O . GLU A 1 271 ? -11.767 -40.093 -3.555 1.00 32.59 271 GLU A O 1
ATOM 2176 N N . ARG A 1 272 ? -12.527 -40.394 -5.623 1.00 33.03 272 ARG A N 1
ATOM 2177 C CA . ARG A 1 272 ? -13.539 -41.409 -5.264 1.00 33.03 272 ARG A CA 1
ATOM 2178 C C . ARG A 1 272 ? -13.865 -42.267 -6.476 1.00 33.03 272 ARG A C 1
ATOM 2180 O O . ARG A 1 272 ? -14.744 -41.933 -7.261 1.00 33.03 272 ARG A O 1
ATOM 2187 N N . GLY A 1 273 ? -13.154 -43.381 -6.626 1.00 32.34 273 GLY A N 1
ATOM 2188 C CA . GLY A 1 273 ? -13.477 -44.350 -7.671 1.00 32.34 273 GLY A CA 1
ATOM 2189 C C . GLY A 1 273 ? -12.416 -45.403 -7.958 1.00 32.34 273 GLY A C 1
ATOM 2190 O O . GLY A 1 273 ? -12.226 -45.741 -9.117 1.00 32.34 273 GLY A O 1
ATOM 2191 N N . MET A 1 274 ? -11.720 -45.926 -6.946 1.00 35.47 274 MET A N 1
ATOM 2192 C CA . MET A 1 274 ? -10.947 -47.164 -7.099 1.00 35.47 274 MET A CA 1
ATOM 2193 C C . MET A 1 274 ? -11.156 -48.075 -5.890 1.00 35.47 274 MET A C 1
ATOM 2195 O O . MET A 1 274 ? -10.343 -48.135 -4.975 1.00 35.47 274 MET A O 1
ATOM 2199 N N . THR A 1 275 ? -12.261 -48.818 -5.914 1.00 32.16 275 THR A N 1
ATOM 2200 C CA . THR A 1 275 ? -12.365 -50.131 -5.269 1.00 32.16 275 THR A CA 1
ATOM 2201 C C . THR A 1 275 ? -12.980 -51.096 -6.280 1.00 32.16 275 THR A C 1
ATOM 2203 O O . THR A 1 275 ? -13.981 -50.795 -6.926 1.00 32.16 275 THR A O 1
ATOM 2206 N N . GLY A 1 276 ? -12.280 -52.205 -6.516 1.00 29.98 276 GLY A N 1
ATOM 2207 C CA . GLY A 1 276 ? -12.513 -53.095 -7.647 1.00 29.98 276 GLY A CA 1
ATOM 2208 C C . GLY A 1 276 ? -13.539 -54.205 -7.422 1.00 29.98 276 GLY A C 1
ATOM 2209 O O . GLY A 1 276 ? -13.949 -54.495 -6.305 1.00 29.98 276 GLY A O 1
ATOM 2210 N N . SER A 1 277 ? -13.893 -54.834 -8.542 1.00 30.83 277 SER A N 1
ATOM 2211 C CA . SER A 1 277 ? -14.405 -56.201 -8.750 1.00 30.83 277 SER A CA 1
ATOM 2212 C C . SER A 1 277 ? -14.764 -56.254 -10.249 1.00 30.83 277 SER A C 1
ATOM 2214 O O . SER A 1 277 ? -15.398 -55.330 -10.739 1.00 30.83 277 SER A O 1
ATOM 2216 N N . GLY A 1 278 ? -14.324 -57.170 -11.111 1.00 27.55 278 GLY A N 1
ATOM 2217 C CA . GLY A 1 278 ? -14.086 -58.591 -10.916 1.00 27.55 278 GLY A CA 1
ATOM 2218 C C . GLY A 1 278 ? -15.171 -59.393 -11.652 1.00 27.55 278 GLY A C 1
ATOM 2219 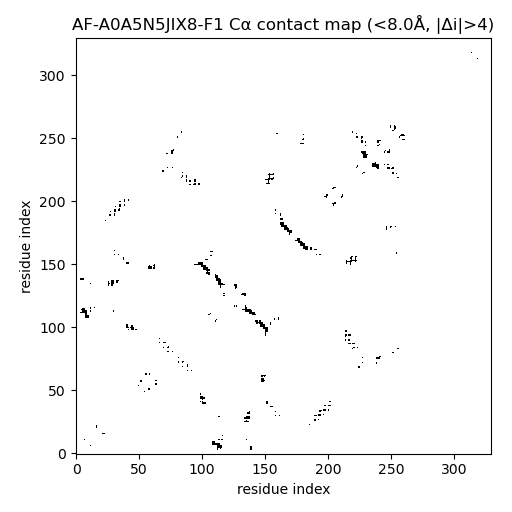O O . GLY A 1 278 ? -16.211 -59.665 -11.072 1.00 27.55 278 GLY A O 1
ATOM 2220 N N . GLY A 1 279 ? -14.906 -59.805 -12.903 1.00 27.45 279 GLY A N 1
ATOM 2221 C CA . GLY A 1 279 ? -15.532 -60.993 -13.513 1.00 27.45 279 GLY A CA 1
ATOM 2222 C C . GLY A 1 279 ? -16.527 -60.805 -14.673 1.00 27.45 279 GLY A C 1
ATOM 2223 O O . GLY A 1 279 ? -17.685 -60.487 -14.455 1.00 27.45 279 GLY A O 1
ATOM 2224 N N . GLY A 1 280 ? -16.078 -61.179 -15.881 1.00 25.83 280 GLY A N 1
ATOM 2225 C CA . GLY A 1 280 ? -16.704 -62.246 -16.683 1.00 25.83 280 GLY A CA 1
ATOM 2226 C C . GLY A 1 280 ? -17.898 -61.935 -17.602 1.00 25.83 280 GLY A C 1
ATOM 2227 O O . GLY A 1 280 ? -18.983 -61.627 -17.134 1.00 25.83 280 GLY A O 1
ATOM 2228 N N . GLY A 1 281 ? -17.732 -62.243 -18.899 1.00 26.23 281 GLY A N 1
ATOM 2229 C CA . GLY A 1 281 ? -18.806 -62.859 -19.699 1.00 26.23 281 GLY A CA 1
ATOM 2230 C C . GLY A 1 281 ? -19.208 -62.180 -21.015 1.00 26.23 281 GLY A C 1
ATOM 2231 O O . GLY A 1 281 ? -20.095 -61.344 -21.023 1.00 26.23 281 GLY A O 1
ATOM 2232 N N . GLY A 1 282 ? -18.561 -62.610 -22.107 1.00 24.89 282 GLY A N 1
ATOM 2233 C CA . GLY A 1 282 ? -19.127 -63.054 -23.400 1.00 24.89 282 GLY A CA 1
ATOM 2234 C C . GLY A 1 282 ? -20.335 -62.376 -24.078 1.00 24.89 282 GLY A C 1
ATOM 2235 O O . GLY A 1 282 ? -21.389 -62.201 -23.484 1.00 24.89 282 GLY A O 1
ATOM 2236 N N . GLY A 1 283 ? -20.213 -62.218 -25.404 1.00 27.39 283 GLY A N 1
ATOM 2237 C CA . GLY A 1 283 ? -21.333 -62.152 -26.359 1.00 27.39 283 GLY A CA 1
ATOM 2238 C C . GLY A 1 283 ? -21.346 -60.857 -27.177 1.00 27.39 283 GLY A C 1
ATOM 2239 O O . GLY A 1 283 ? -21.738 -59.815 -26.680 1.00 27.39 283 GLY A O 1
ATOM 2240 N N . GLU A 1 284 ? -20.688 -60.793 -28.331 1.00 29.14 284 GLU A N 1
ATOM 2241 C CA . GLU A 1 284 ? -21.129 -61.212 -29.675 1.00 29.14 284 GLU A CA 1
ATOM 2242 C C . GLU A 1 284 ? -21.601 -60.047 -30.562 1.00 29.14 284 GLU A C 1
ATOM 2244 O O . GLU A 1 284 ? -22.204 -59.070 -30.134 1.00 29.14 284 GLU A O 1
ATOM 2249 N N . LYS A 1 285 ? -21.194 -60.176 -31.823 1.00 30.02 285 LYS A N 1
ATOM 2250 C CA . LYS A 1 285 ? -21.183 -59.223 -32.933 1.00 30.02 285 LYS A CA 1
ATOM 2251 C C . LYS A 1 285 ? -22.563 -58.678 -33.319 1.00 30.02 285 LYS A C 1
ATOM 2253 O O . LYS A 1 285 ? -23.515 -59.434 -33.465 1.00 30.02 285 LYS A O 1
ATOM 2258 N N . GLY A 1 286 ? -22.591 -57.399 -33.693 1.00 30.77 286 GLY A N 1
ATOM 2259 C CA . GLY A 1 286 ? -23.630 -56.797 -34.529 1.00 30.77 286 GLY A CA 1
ATOM 2260 C C . GLY A 1 286 ? -23.005 -55.813 -35.516 1.00 30.77 286 GLY A C 1
ATOM 2261 O O . GLY A 1 286 ? -22.450 -54.795 -35.119 1.00 30.77 286 GLY A O 1
ATOM 2262 N N . VAL A 1 287 ? -23.045 -56.180 -36.794 1.00 30.19 287 VAL A N 1
ATOM 2263 C CA . VAL A 1 287 ? -22.577 -55.437 -37.973 1.00 30.19 287 VAL A CA 1
ATOM 2264 C C . VAL A 1 287 ? -23.595 -54.355 -38.349 1.00 30.19 287 VAL A C 1
ATOM 2266 O O . VAL A 1 287 ? -24.794 -54.583 -38.220 1.00 30.19 287 VAL A O 1
ATOM 2269 N N . GLY A 1 288 ? -23.132 -53.222 -38.882 1.00 30.12 288 GLY A N 1
ATOM 2270 C CA . GLY A 1 288 ? -23.999 -52.249 -39.548 1.00 30.12 288 GLY A CA 1
ATOM 2271 C C . GLY A 1 288 ? -23.239 -51.056 -40.124 1.00 30.12 288 GLY A C 1
ATOM 2272 O O . GLY A 1 288 ? -22.938 -50.112 -39.401 1.00 30.12 288 GLY A O 1
ATOM 2273 N N . ASP A 1 289 ? -22.947 -51.136 -41.425 1.00 27.80 289 ASP A N 1
ATOM 2274 C CA . ASP A 1 289 ? -22.590 -50.045 -42.349 1.00 27.80 289 ASP A CA 1
ATOM 2275 C C . ASP A 1 289 ? -23.422 -48.768 -42.092 1.00 27.80 289 ASP A C 1
ATOM 2277 O O . ASP A 1 289 ? -24.578 -48.843 -41.696 1.00 27.80 289 ASP A O 1
ATOM 2281 N N . GLY A 1 290 ? -22.951 -47.534 -42.261 1.00 27.11 290 GLY A N 1
ATOM 2282 C CA . GLY A 1 290 ? -22.129 -46.981 -43.330 1.00 27.11 290 GLY A CA 1
ATOM 2283 C C . GLY A 1 290 ? -22.943 -45.870 -44.009 1.00 27.11 290 GLY A C 1
ATOM 2284 O O . GLY A 1 290 ? -24.077 -46.111 -44.391 1.00 27.11 290 GLY A O 1
ATOM 2285 N N . ALA A 1 291 ? -22.396 -44.655 -44.137 1.00 31.33 291 ALA A N 1
ATOM 2286 C CA . ALA A 1 291 ? -22.643 -43.738 -45.264 1.00 31.33 291 ALA A CA 1
ATOM 2287 C C . ALA A 1 291 ? -21.964 -42.376 -45.053 1.00 31.33 291 ALA A C 1
ATOM 2289 O O . ALA A 1 291 ? -22.271 -41.611 -44.142 1.00 31.33 291 ALA A O 1
ATOM 2290 N N . LYS A 1 292 ? -21.058 -42.068 -45.982 1.00 31.11 292 LYS A N 1
ATOM 2291 C CA . LYS A 1 292 ? -20.536 -40.735 -46.286 1.00 31.11 292 LYS A CA 1
ATOM 2292 C C . LYS A 1 292 ? -21.609 -39.907 -47.002 1.00 31.11 292 LYS A C 1
ATOM 2294 O O . LYS A 1 292 ? -22.247 -40.414 -47.917 1.00 31.11 292 LYS A O 1
ATOM 2299 N N . GLY A 1 293 ? -21.670 -38.608 -46.714 1.00 30.80 293 GLY A N 1
ATOM 2300 C CA . GLY A 1 293 ? -22.345 -37.609 -47.548 1.00 30.80 293 GLY A CA 1
ATOM 2301 C C . GLY A 1 293 ? -21.551 -36.303 -47.563 1.00 30.80 293 GLY A C 1
ATOM 2302 O O . GLY A 1 293 ? -21.405 -35.655 -46.535 1.00 30.80 293 GLY A O 1
ATOM 2303 N N . LYS A 1 294 ? -20.980 -35.969 -48.724 1.00 29.33 294 LYS A N 1
ATOM 2304 C CA . LYS A 1 294 ? -20.177 -34.773 -49.031 1.00 29.33 294 LYS A CA 1
ATOM 2305 C C . LYS A 1 294 ? -21.042 -33.664 -49.647 1.00 29.33 294 LYS A C 1
ATOM 2307 O O . LYS A 1 294 ? -21.913 -33.979 -50.448 1.00 29.33 294 LYS A O 1
ATOM 2312 N N . GLY A 1 295 ? -20.597 -32.413 -49.471 1.00 26.62 295 GLY A N 1
ATOM 2313 C CA . GLY A 1 295 ? -20.802 -31.283 -50.404 1.00 26.62 295 GLY A CA 1
ATOM 2314 C C . GLY A 1 295 ? -22.153 -30.575 -50.256 1.00 26.62 295 GLY A C 1
ATOM 2315 O O . GLY A 1 295 ? -23.126 -31.204 -49.883 1.00 26.62 295 GLY A O 1
ATOM 2316 N N . LYS A 1 296 ? -22.324 -29.278 -50.525 1.00 29.73 296 LYS A N 1
ATOM 2317 C CA . LYS A 1 296 ? -21.595 -28.299 -51.353 1.00 29.73 296 LYS A CA 1
ATOM 2318 C C . LYS A 1 296 ? -22.097 -26.892 -50.951 1.00 29.73 296 LYS A C 1
ATOM 2320 O O . LYS A 1 296 ? -23.252 -26.751 -50.582 1.00 29.73 296 LYS A O 1
ATOM 2325 N N . GLU A 1 297 ? -21.204 -25.917 -50.790 1.00 27.75 297 GLU A N 1
ATOM 2326 C CA . GLU A 1 297 ? -20.995 -24.745 -51.674 1.00 27.75 297 GLU A CA 1
ATOM 2327 C C . GLU A 1 297 ? -22.115 -23.678 -51.767 1.00 27.75 297 GLU A C 1
ATOM 2329 O O . GLU A 1 297 ? -23.171 -23.914 -52.335 1.00 27.75 297 GLU A O 1
ATOM 2334 N N . LYS A 1 298 ? -21.724 -22.465 -51.328 1.00 30.73 298 LYS A N 1
ATOM 2335 C CA . LYS A 1 298 ? -21.880 -21.127 -51.946 1.00 30.73 298 LYS A CA 1
ATOM 2336 C C . LYS A 1 298 ? -23.278 -20.553 -52.224 1.00 30.73 298 LYS A C 1
ATOM 2338 O O . LYS A 1 298 ? -23.972 -20.996 -53.126 1.00 30.73 298 LYS A O 1
ATOM 2343 N N . ALA A 1 299 ? -23.508 -19.361 -51.665 1.00 28.61 299 ALA A N 1
ATOM 2344 C C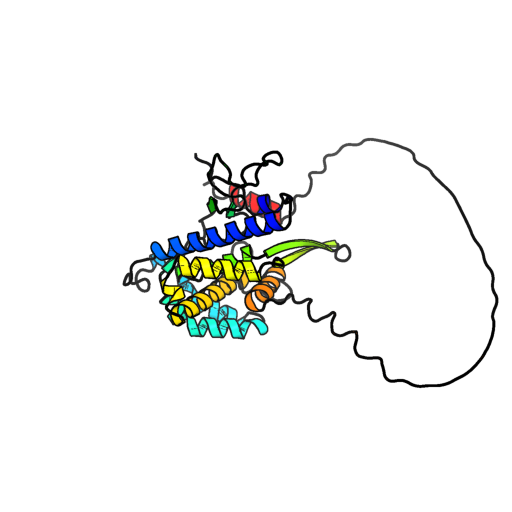A . ALA A 1 299 ? -23.768 -18.160 -52.465 1.00 28.61 299 ALA A CA 1
ATOM 2345 C C . ALA A 1 299 ? -23.435 -16.893 -51.659 1.00 28.61 299 ALA A C 1
ATOM 2347 O O . ALA A 1 299 ? -23.841 -16.749 -50.509 1.00 28.61 299 ALA A O 1
ATOM 2348 N N . ALA A 1 300 ? -22.685 -15.996 -52.291 1.00 27.97 300 ALA A N 1
ATOM 2349 C CA . ALA A 1 300 ? -22.444 -14.621 -51.884 1.00 27.97 300 ALA A CA 1
ATOM 2350 C C . ALA A 1 300 ? -23.185 -13.715 -52.874 1.00 27.97 300 ALA A C 1
ATOM 2352 O O . ALA A 1 300 ? -23.033 -13.941 -54.070 1.00 27.97 300 ALA A O 1
ATOM 2353 N N . VAL A 1 301 ? -23.935 -12.724 -52.383 1.00 29.14 301 VAL A N 1
ATOM 2354 C CA . VAL A 1 301 ? -24.314 -11.468 -53.066 1.00 29.14 301 VAL A CA 1
ATOM 2355 C C . VAL A 1 301 ? -24.627 -10.478 -51.930 1.00 29.14 301 VAL A C 1
ATOM 2357 O O . VAL A 1 301 ? -25.473 -10.783 -51.097 1.00 29.14 301 VAL A O 1
ATOM 2360 N N . ASP A 1 302 ? -23.797 -9.490 -51.614 1.00 27.11 302 ASP A N 1
ATOM 2361 C CA . ASP A 1 302 ? -23.466 -8.217 -52.280 1.00 27.11 302 ASP A CA 1
ATOM 2362 C C . ASP A 1 302 ? -24.300 -7.031 -51.752 1.00 27.11 302 ASP A C 1
ATOM 2364 O O . ASP A 1 302 ? -25.405 -7.168 -51.231 1.00 27.11 302 ASP A O 1
ATOM 2368 N N . VAL A 1 303 ? -23.642 -5.881 -51.799 1.00 29.91 303 VAL A N 1
ATOM 2369 C CA . VAL A 1 303 ? -23.721 -4.684 -50.967 1.00 29.91 303 VAL A CA 1
ATOM 2370 C C . VAL A 1 303 ? -24.964 -3.819 -51.200 1.00 29.91 303 VAL A C 1
ATOM 2372 O O . VAL A 1 303 ? -25.384 -3.575 -52.326 1.00 29.91 303 VAL A O 1
ATOM 2375 N N . SER A 1 304 ? -25.476 -3.223 -50.118 1.00 27.59 304 SER A N 1
ATOM 2376 C CA . SER A 1 304 ? -26.178 -1.935 -50.172 1.00 27.59 304 SER A CA 1
ATOM 2377 C C . SER A 1 304 ? -25.954 -1.154 -48.876 1.00 27.59 304 SER A C 1
ATOM 2379 O O . SER A 1 304 ? -26.383 -1.549 -47.791 1.00 27.59 304 SER A O 1
ATOM 2381 N N . GLU A 1 305 ? -25.226 -0.047 -49.016 1.00 29.52 305 GLU A N 1
ATOM 2382 C CA . GLU A 1 305 ? -24.985 0.976 -48.007 1.00 29.52 305 GLU A CA 1
ATOM 2383 C C . GLU A 1 305 ? -26.288 1.566 -47.455 1.00 29.52 305 GLU A C 1
ATOM 2385 O O . GLU A 1 305 ? -27.154 2.023 -48.200 1.00 29.52 305 GLU A O 1
ATOM 2390 N N . LYS A 1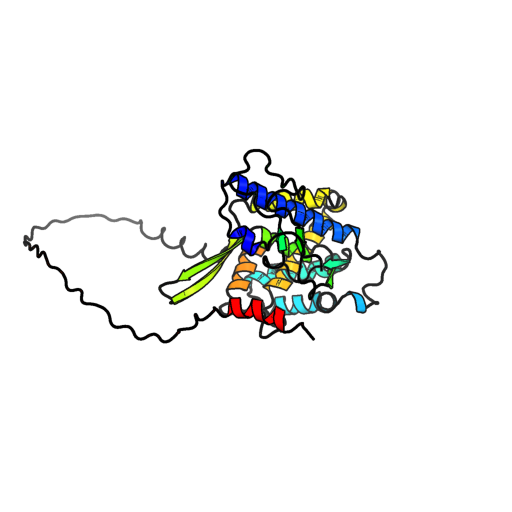 306 ? -26.355 1.703 -46.129 1.00 28.30 306 LYS A N 1
ATOM 2391 C CA . LYS A 1 306 ? -27.033 2.831 -45.481 1.00 28.30 306 LYS A CA 1
ATOM 2392 C C . LYS A 1 306 ? -26.332 3.140 -44.166 1.00 28.30 306 LYS A C 1
ATOM 2394 O O . LYS A 1 306 ? -26.546 2.490 -43.146 1.00 28.30 306 LYS A O 1
ATOM 2399 N N . GLY A 1 307 ? -25.458 4.140 -44.222 1.00 33.28 307 GLY A N 1
ATOM 2400 C CA . GLY A 1 307 ? -24.812 4.717 -43.057 1.00 33.28 307 GLY A CA 1
ATOM 2401 C C . GLY A 1 307 ? -25.830 5.338 -42.102 1.00 33.28 307 GLY A C 1
ATOM 2402 O O . GLY A 1 307 ? -26.633 6.182 -42.490 1.00 33.28 307 GLY A O 1
ATOM 2403 N N . LYS A 1 308 ? -25.752 4.938 -40.833 1.00 27.67 308 LYS A N 1
ATOM 2404 C CA . LYS A 1 308 ? -26.111 5.750 -39.668 1.00 27.67 308 LYS A CA 1
ATOM 2405 C C . LYS A 1 308 ? -25.109 5.410 -38.571 1.00 27.67 308 LYS A C 1
ATOM 2407 O O . LYS A 1 308 ? -24.962 4.247 -38.203 1.00 27.67 308 LYS A O 1
ATOM 2412 N N . GLY A 1 309 ? -24.375 6.428 -38.127 1.00 34.50 309 GLY A N 1
ATOM 2413 C CA . GLY A 1 309 ? -23.335 6.315 -37.114 1.00 34.50 309 GLY A CA 1
ATOM 2414 C C . GLY A 1 309 ? -23.863 5.648 -35.848 1.00 34.50 309 GLY A C 1
ATOM 2415 O O . GLY A 1 309 ? -24.839 6.101 -35.257 1.00 34.50 309 GLY A O 1
ATOM 2416 N N . LYS A 1 310 ? -23.205 4.561 -35.448 1.00 27.45 310 LYS A N 1
ATOM 2417 C CA . LYS A 1 310 ? -23.296 4.011 -34.100 1.00 27.45 310 LYS A CA 1
ATOM 2418 C C . LYS A 1 310 ? -22.069 4.493 -33.348 1.00 27.45 310 LYS A C 1
ATOM 2420 O O . LYS A 1 310 ? -20.963 3.999 -33.566 1.00 27.45 310 LYS A O 1
ATOM 2425 N N . GLU A 1 311 ? -22.281 5.488 -32.497 1.00 28.97 311 GLU A N 1
ATOM 2426 C CA . GLU A 1 311 ? -21.370 5.787 -31.403 1.00 28.97 311 GLU A CA 1
ATOM 2427 C C . GLU A 1 311 ? -21.085 4.487 -30.647 1.00 28.97 311 GLU A C 1
ATOM 2429 O O . GLU A 1 311 ? -21.995 3.752 -30.258 1.00 28.97 311 GLU A O 1
ATOM 2434 N N . ARG A 1 312 ? -19.798 4.168 -30.505 1.00 32.72 312 ARG A N 1
ATOM 2435 C CA . ARG A 1 312 ? -19.343 3.053 -29.683 1.00 32.72 312 ARG A CA 1
ATOM 2436 C C . ARG A 1 312 ? -19.728 3.358 -28.239 1.00 32.72 312 ARG A C 1
ATOM 2438 O O . ARG A 1 312 ? -19.275 4.355 -27.680 1.00 32.72 312 ARG A O 1
ATOM 2445 N N . GLU A 1 313 ? -20.543 2.493 -27.643 1.00 33.59 313 GLU A N 1
ATOM 2446 C CA . GLU A 1 313 ? -20.769 2.475 -26.201 1.00 33.59 313 GLU A CA 1
ATOM 2447 C C . GLU A 1 313 ? -19.431 2.258 -25.490 1.00 33.59 313 GLU A C 1
ATOM 2449 O O . GLU A 1 313 ? -18.878 1.162 -25.438 1.00 33.59 313 GLU A O 1
ATOM 2454 N N . VAL A 1 314 ? -18.890 3.354 -24.968 1.00 33.53 314 VAL A N 1
ATOM 2455 C CA . VAL A 1 314 ? -17.771 3.352 -24.033 1.00 33.53 314 VAL A CA 1
ATOM 2456 C C . VAL A 1 314 ? -18.268 2.740 -22.723 1.00 33.53 314 VAL A C 1
ATOM 2458 O O . VAL A 1 314 ? -19.210 3.258 -22.114 1.00 33.53 314 VAL A O 1
ATOM 2461 N N . SER A 1 315 ? -17.633 1.636 -22.320 1.00 42.12 315 SER A N 1
ATOM 2462 C CA . SER A 1 315 ? -17.877 0.904 -21.072 1.00 42.12 315 SER A CA 1
ATOM 2463 C C . SER A 1 315 ? -17.920 1.846 -19.859 1.00 42.12 315 SER A C 1
ATOM 2465 O O . SER A 1 315 ? -17.137 2.796 -19.756 1.00 42.12 315 SER A O 1
ATOM 2467 N N . LYS A 1 316 ? -18.845 1.578 -18.927 1.00 37.03 316 LYS A N 1
ATOM 2468 C CA . LYS A 1 316 ? -19.142 2.400 -17.738 1.00 37.03 316 LYS A CA 1
ATOM 2469 C C . LYS A 1 316 ? -17.896 2.727 -16.892 1.00 37.03 316 LYS A C 1
ATOM 2471 O O . LYS A 1 316 ? -17.819 3.829 -16.361 1.00 37.03 316 LYS A O 1
ATOM 2476 N N . GLY A 1 317 ? -16.881 1.856 -16.875 1.00 33.72 317 GLY A N 1
ATOM 2477 C CA . GLY A 1 317 ? -15.605 2.097 -16.183 1.00 33.72 317 GLY A CA 1
ATOM 2478 C C . GLY A 1 317 ? -14.680 3.127 -16.854 1.00 33.72 317 GLY A C 1
ATOM 2479 O O . GLY A 1 317 ? -13.906 3.794 -16.181 1.00 33.72 317 GLY A O 1
ATOM 2480 N N . GLN A 1 318 ? -14.782 3.342 -18.169 1.00 37.75 318 GLN A N 1
ATOM 2481 C CA . GLN A 1 318 ? -14.047 4.418 -18.858 1.00 37.75 318 GLN A CA 1
ATOM 2482 C C . GLN A 1 318 ? -14.800 5.756 -18.828 1.00 37.75 318 GLN A C 1
ATOM 2484 O O . GLN A 1 318 ? -14.179 6.818 -18.912 1.00 37.75 318 GLN A O 1
ATOM 2489 N N . LYS A 1 319 ? -16.131 5.726 -18.663 1.00 38.41 319 LYS A N 1
ATOM 2490 C CA . LYS A 1 319 ? -16.919 6.926 -18.334 1.00 38.41 319 LYS A CA 1
ATOM 2491 C C . LYS A 1 319 ? -16.640 7.425 -16.908 1.00 38.41 319 LYS A C 1
ATOM 2493 O O . LYS A 1 319 ? -16.727 8.630 -16.696 1.00 38.41 319 LYS A O 1
ATOM 2498 N N . PHE A 1 320 ? -16.265 6.534 -15.984 1.00 42.75 320 PHE A N 1
ATOM 2499 C CA . PHE A 1 320 ? -15.861 6.851 -14.607 1.00 42.75 320 PHE A CA 1
ATOM 2500 C C . PHE A 1 320 ? -14.580 7.707 -14.561 1.00 42.75 320 PHE A C 1
ATOM 2502 O O . PHE A 1 320 ? -14.622 8.836 -14.078 1.00 42.75 320 PHE A O 1
ATOM 2509 N N . LEU A 1 321 ? -13.498 7.270 -15.218 1.00 43.28 321 LEU A N 1
ATOM 2510 C CA . LEU A 1 321 ? -12.217 8.000 -15.227 1.00 43.28 321 LEU A CA 1
ATOM 2511 C C . LEU A 1 321 ? -12.273 9.355 -15.966 1.00 43.28 321 LEU A C 1
ATOM 2513 O O . LEU A 1 321 ? -11.548 10.286 -15.627 1.00 43.28 321 LEU A O 1
ATOM 2517 N N . ARG A 1 322 ? -13.162 9.515 -16.960 1.00 39.66 322 ARG A N 1
ATOM 2518 C CA . ARG A 1 322 ? -13.344 10.801 -17.668 1.00 39.66 322 ARG A CA 1
ATOM 2519 C C . ARG A 1 322 ? -14.250 11.800 -16.940 1.00 39.66 322 ARG A C 1
ATOM 2521 O O . ARG A 1 322 ? -14.124 12.993 -17.201 1.00 39.66 322 ARG A O 1
ATOM 2528 N N . ARG A 1 323 ? -15.162 11.352 -16.067 1.00 37.84 323 ARG A N 1
ATOM 2529 C CA . ARG A 1 323 ? -16.094 12.248 -15.354 1.00 37.84 323 ARG A CA 1
ATOM 2530 C C . ARG A 1 323 ? -15.474 12.916 -14.129 1.00 37.84 323 ARG A C 1
ATOM 2532 O O . ARG A 1 323 ? -15.834 14.055 -13.854 1.00 37.84 323 ARG A O 1
ATOM 2539 N N . MET A 1 324 ? -14.511 12.278 -13.460 1.00 38.03 324 MET A N 1
ATOM 2540 C CA . MET A 1 324 ? -13.790 12.916 -12.351 1.00 38.03 324 MET A CA 1
ATOM 2541 C C . MET A 1 324 ? -12.928 14.102 -12.805 1.00 38.03 324 MET A C 1
ATOM 2543 O O . MET A 1 324 ? -12.917 15.140 -12.152 1.00 38.03 324 MET A O 1
ATOM 2547 N N . SER A 1 325 ? -12.318 14.023 -13.992 1.00 34.22 325 SER A N 1
ATOM 2548 C CA . SER A 1 325 ? -11.516 15.128 -14.536 1.00 34.22 325 SER A CA 1
ATOM 2549 C C . SER A 1 325 ? -12.350 16.368 -14.918 1.00 34.22 325 SER A C 1
ATOM 2551 O O . SER A 1 325 ? -11.804 17.467 -14.969 1.00 34.22 325 SER A O 1
ATOM 2553 N N . SER A 1 326 ? -13.669 16.236 -15.143 1.00 29.48 326 SER A N 1
ATOM 2554 C CA . SER A 1 326 ? -14.534 17.367 -15.527 1.00 29.48 326 SER A CA 1
ATOM 2555 C C . SER A 1 326 ? -15.362 17.968 -14.385 1.00 29.48 326 SER A C 1
ATOM 2557 O O . SER A 1 326 ? -16.050 18.955 -14.627 1.00 29.48 326 SER A O 1
ATOM 2559 N N . MET A 1 327 ? -15.358 17.387 -13.179 1.00 32.41 327 MET A N 1
ATOM 2560 C CA . MET A 1 327 ? -16.164 17.876 -12.043 1.00 32.41 327 MET A CA 1
ATOM 2561 C C . MET A 1 327 ? -15.352 18.621 -10.971 1.00 32.41 327 MET A C 1
ATOM 2563 O O . MET A 1 327 ? -15.950 19.192 -10.069 1.00 32.41 327 MET A O 1
ATOM 2567 N N . ILE A 1 328 ? -14.021 18.690 -11.107 1.00 35.72 328 ILE A N 1
ATOM 2568 C CA . ILE A 1 328 ? -13.117 19.432 -10.197 1.00 35.72 328 ILE A CA 1
ATOM 2569 C C . ILE A 1 328 ? -12.617 20.748 -10.848 1.00 35.72 328 ILE A C 1
ATOM 2571 O O . ILE A 1 328 ? -11.743 21.436 -10.338 1.00 35.72 328 ILE A O 1
ATOM 2575 N N . SER A 1 329 ? -13.191 21.149 -11.990 1.00 33.56 329 SER A N 1
ATOM 2576 C CA . SER A 1 329 ? -13.045 22.512 -12.526 1.00 33.56 329 SER A CA 1
ATOM 2577 C C . SER A 1 329 ? -14.217 23.384 -12.074 1.00 33.56 329 SER A C 1
ATOM 2579 O O . SER A 1 329 ? -15.117 23.643 -12.871 1.00 33.56 329 SER A O 1
ATOM 2581 N N . LEU A 1 330 ? -14.203 23.805 -10.807 1.00 30.22 330 LEU A N 1
ATOM 2582 C CA . LEU A 1 330 ? -14.902 24.989 -10.294 1.00 30.22 330 LEU A CA 1
ATOM 2583 C C . LEU A 1 330 ? -14.104 25.596 -9.140 1.00 30.22 330 LEU A C 1
ATOM 2585 O O . LEU A 1 330 ? -13.786 24.838 -8.198 1.00 30.22 330 LEU A O 1
#

Secondary structure (DSSP, 8-state):
-PPPSSEEHHHHHTSPPS-HHHHHHHHHHHHHHHHHHHHHHHHTPPPTT--TTT-TTSSHHHHTSHHHHHHHHHHHS-GGGHHHHHHHHHTHHHHHTSPEEEE-S---TTTEEEPPPPPTT--S-SS-TTT---TT-EEEE--GGG-EEEETTGGGGHHHHHTEEEEEEEETTTTEEEEEEEE-TTHHHHHHHHHHHHHHHSHHHHH-HHHHHHHHHHHHHHHHHHHSEEEETTEEEEEP-TTTSHHHHHHHHHHHT---TTSSSSSSSSSS-------------------------------------------HHHHHHHHHHHHS--